Protein AF-A0A0C2ZNU7-F1 (afdb_monomer_lite)

Secondary structure (DSSP, 8-state):
-TT------SSHHHHHHHHHHH---S-EEE-TTT--EEESTT-EEEES-SSPPSSSSS-EEEESSHHHHHHHHHHH--EEEEHHHHHHHHHHHHHHHHHHHHHHIIIIIHHHHHHHHHHHS------TTS-SSHHHHHHHHHHTT-S----HHHHHHHHHHIIIIIHHHHHHTSTTPPP--TT-B-TTT--BGGG-TTT-EEEEEEETTEEEEEEESSHHHHHHHHH-GGGGSS-TT-STTTEEEEEEE-TTT--EEEGGG-EEEES-S-EETTEE--EEESSHHHHHHHHHHTT--EEEEGGG--HHHHHHTT-

Sequence (315 aa):
MHNGTERHYCSLRCLVVDSQEYGIQDIRVRDYHNKTFIDANGSLYVVGSSLQGVHSKLSKVAFANPKDAQTFAGQKGGAIKSFEEARKIALDLLKSDNAYDDKIKTAKIYPMGKKIYTQKCKSFAIELNDFLEIDELKSHIETQKLCPRLNAQQFQALALYLWEQQRHNVLEAIEDRVVVGEDEKCPVCGMFTYKYPRWAAQIFFVHDNCEHHLSFDGVKDLMKFYFDPNKWGNYHRIHAKTITKILVTNYYTQKAIDAKSAFYVIGSDTYGPMGHELIPFGSFEEALGFKNDHRGAKIVRFDEITPTMVYALDK

pLDDT: mean 90.29, std 8.72, range [40.47, 98.81]

Radius of gyration: 22.65 Å; chains: 1; bounding box: 53×48×59 Å

Foldseek 3Di:
DVVPDDDDDPALLRVLVVCLFAVDDQDWDQAPPPRDTDGQQQWKWFWAFQDCPDLFRINTHIHNDPVVSVVRCVVGNGDIDGSVVSSVVSVVCNVVSVVVVVVCLVVPLLVLLVCQCVPFFDPDPPPLLQDLDLVVVLVCCVVVVRGPDDDPSSSVSNSCNCNVPVNVVVLVPQPQADDADQPAAQLQRRDRQNSQRQAKKKWWFDDPNDIDMHIHQHVLSVVVCQVPVVVSHDPPVDHPVGTPFIWGQANPSNHTDGQQQWKWFFDFQRQTNQGTHGHTHNDPVSNVVCCVVGVTDDIDGPVRDDPVRSVVRND

Structure (mmCIF, N/CA/C/O backbone):
data_AF-A0A0C2ZNU7-F1
#
_entry.id   AF-A0A0C2ZNU7-F1
#
loop_
_atom_site.group_PDB
_atom_site.id
_atom_site.type_symbol
_atom_site.label_atom_id
_atom_site.label_alt_id
_atom_site.label_comp_id
_atom_site.label_asym_id
_atom_site.label_entity_id
_atom_site.label_seq_id
_atom_site.pdbx_PDB_ins_code
_atom_site.Cartn_x
_atom_site.Cartn_y
_atom_site.Cartn_z
_atom_site.occupancy
_atom_site.B_iso_or_equiv
_atom_site.auth_seq_id
_atom_site.auth_comp_id
_atom_site.auth_asym_id
_atom_site.auth_atom_id
_atom_site.pdbx_PDB_model_num
ATOM 1 N N . MET A 1 1 ? -16.181 -1.915 -0.423 1.00 50.22 1 MET A N 1
ATOM 2 C CA . MET A 1 1 ? -15.273 -1.273 -1.410 1.00 50.22 1 MET A CA 1
ATOM 3 C C . MET A 1 1 ? -15.889 -1.353 -2.800 1.00 50.22 1 MET A C 1
ATOM 5 O O . MET A 1 1 ? -16.794 -2.155 -2.982 1.00 50.22 1 MET A O 1
ATOM 9 N N . HIS A 1 2 ? -15.398 -0.586 -3.783 1.00 40.47 2 HIS A N 1
ATOM 10 C CA . HIS A 1 2 ? -15.886 -0.666 -5.175 1.00 40.47 2 HIS A CA 1
ATOM 11 C C . HIS A 1 2 ? -15.747 -2.066 -5.809 1.00 40.47 2 HIS A C 1
ATOM 13 O O . HIS A 1 2 ? -16.482 -2.385 -6.734 1.00 40.47 2 HIS A O 1
ATOM 19 N N . ASN A 1 3 ? -14.852 -2.917 -5.295 1.00 48.66 3 ASN A N 1
ATOM 20 C CA . ASN A 1 3 ? -14.650 -4.303 -5.739 1.00 48.66 3 ASN A CA 1
ATOM 21 C C . ASN A 1 3 ? -15.493 -5.350 -4.973 1.00 48.66 3 ASN A C 1
ATOM 23 O O . ASN A 1 3 ? -15.305 -6.543 -5.180 1.00 48.66 3 ASN A O 1
ATOM 27 N N . GLY A 1 4 ? -16.391 -4.931 -4.071 1.00 58.03 4 GLY A N 1
ATOM 28 C CA . GLY A 1 4 ? -17.246 -5.839 -3.294 1.00 58.03 4 GLY A CA 1
ATOM 29 C C . GLY A 1 4 ? -16.587 -6.501 -2.075 1.00 58.03 4 GLY A C 1
ATOM 30 O O . GLY A 1 4 ? -17.271 -7.207 -1.339 1.00 58.03 4 GLY A O 1
ATOM 31 N N . THR A 1 5 ? -15.302 -6.252 -1.802 1.00 69.00 5 THR A N 1
ATOM 32 C CA . THR A 1 5 ? -14.611 -6.839 -0.642 1.00 69.00 5 THR A CA 1
ATOM 33 C C . THR A 1 5 ? -15.057 -6.179 0.666 1.00 69.00 5 THR A C 1
ATOM 35 O O . THR A 1 5 ? -15.020 -4.946 0.807 1.00 69.00 5 THR A O 1
ATOM 38 N N . GLU A 1 6 ? -15.465 -7.003 1.635 1.00 78.06 6 GLU A N 1
ATOM 39 C CA . GLU A 1 6 ? -15.760 -6.582 3.006 1.00 78.06 6 GLU A CA 1
ATOM 40 C C . GLU A 1 6 ? -14.462 -6.449 3.819 1.00 78.06 6 GLU A C 1
ATOM 42 O O . GLU A 1 6 ? -13.569 -7.291 3.736 1.00 78.06 6 GLU A O 1
ATOM 47 N N . ARG A 1 7 ? -14.353 -5.388 4.628 1.00 80.75 7 ARG A N 1
ATOM 48 C CA . ARG A 1 7 ? -13.263 -5.206 5.598 1.00 80.75 7 ARG A CA 1
ATOM 49 C C . ARG A 1 7 ? -13.816 -4.912 6.980 1.00 80.75 7 ARG A C 1
ATOM 51 O O . ARG A 1 7 ? -14.839 -4.244 7.132 1.00 80.75 7 ARG A O 1
ATOM 58 N N . HIS A 1 8 ? -13.099 -5.387 7.992 1.00 84.75 8 HIS A N 1
ATOM 59 C CA . HIS A 1 8 ? -13.441 -5.172 9.390 1.00 84.75 8 HIS A CA 1
ATOM 60 C C . HIS A 1 8 ? -12.369 -4.344 10.085 1.00 84.75 8 HIS A C 1
ATOM 62 O O . HIS A 1 8 ? -11.175 -4.594 9.946 1.00 84.75 8 HIS A O 1
ATOM 68 N N . TYR A 1 9 ? -12.819 -3.383 10.888 1.00 87.62 9 TYR A N 1
ATOM 69 C CA . TYR A 1 9 ? -11.953 -2.470 11.621 1.00 87.62 9 TYR A CA 1
ATOM 70 C C . TYR A 1 9 ? -12.207 -2.594 13.116 1.00 87.62 9 TYR A C 1
ATOM 72 O O . TYR A 1 9 ? -13.352 -2.625 13.566 1.00 87.62 9 TYR A O 1
ATOM 80 N N . CYS A 1 10 ? -11.135 -2.617 13.904 1.00 85.12 10 CYS A N 1
ATOM 81 C CA . CYS A 1 10 ? -11.234 -2.612 15.362 1.00 85.12 10 CYS A CA 1
ATOM 82 C C . CYS A 1 10 ? -11.621 -1.235 15.928 1.00 85.12 10 CYS A C 1
ATOM 84 O O . CYS A 1 10 ? -12.054 -1.144 17.077 1.00 85.12 10 CYS A O 1
ATOM 86 N N . SER A 1 11 ? -11.467 -0.158 15.148 1.00 89.88 11 SER A N 1
ATOM 87 C CA . SER A 1 11 ? -11.801 1.199 15.574 1.00 89.88 11 SER A CA 1
ATOM 88 C C . SER A 1 11 ? -12.121 2.132 14.408 1.00 89.88 11 SER A C 1
ATOM 90 O O . SER A 1 11 ? -11.706 1.910 13.269 1.00 89.88 11 SER A O 1
ATOM 92 N N . LEU A 1 12 ? -12.805 3.238 14.724 1.00 91.44 12 LEU A N 1
ATOM 93 C CA . LEU A 1 12 ? -13.050 4.326 13.775 1.00 91.44 12 LEU A CA 1
ATOM 94 C C . LEU A 1 12 ? -11.739 4.957 13.275 1.00 91.44 12 LEU A C 1
ATOM 96 O O . LEU A 1 12 ? -11.668 5.382 12.129 1.00 91.44 12 LEU A O 1
ATOM 100 N N . ARG A 1 13 ? -10.680 4.973 14.095 1.00 91.12 13 ARG A N 1
ATOM 101 C CA . ARG A 1 13 ? -9.353 5.446 13.670 1.00 91.12 13 ARG A CA 1
ATOM 102 C C . ARG A 1 13 ? -8.785 4.562 12.558 1.00 91.12 13 ARG A C 1
ATOM 104 O O . ARG A 1 13 ? -8.296 5.092 11.569 1.00 91.12 13 ARG A O 1
ATOM 111 N N . CYS A 1 14 ? -8.866 3.235 12.692 1.00 87.38 14 CYS A N 1
ATOM 112 C CA . CYS A 1 14 ? -8.392 2.308 11.657 1.00 87.38 14 CYS A CA 1
ATOM 113 C C . CYS A 1 14 ? -9.195 2.441 10.361 1.00 87.38 14 CYS A C 1
ATOM 115 O O . CYS A 1 14 ? -8.598 2.505 9.294 1.00 87.38 14 CYS A O 1
ATOM 117 N N . LEU A 1 15 ? -10.521 2.584 10.466 1.00 91.00 15 LEU A N 1
ATOM 118 C CA . LEU A 1 15 ? -11.369 2.867 9.309 1.00 91.00 15 LEU A CA 1
ATOM 119 C C . LEU A 1 15 ? -10.935 4.153 8.596 1.00 91.00 15 LEU A C 1
ATOM 121 O O . LEU A 1 15 ? -10.848 4.164 7.373 1.00 91.00 15 LEU A O 1
ATOM 125 N N . VAL A 1 16 ? -10.673 5.234 9.338 1.00 90.50 16 VAL A N 1
ATOM 126 C CA . VAL A 1 16 ? -10.262 6.510 8.739 1.00 90.50 16 VAL A CA 1
ATOM 127 C C . VAL A 1 16 ? -8.923 6.382 8.019 1.00 90.50 16 VAL A C 1
ATOM 129 O O . VAL A 1 16 ? -8.816 6.896 6.911 1.00 90.50 16 VAL A O 1
ATOM 132 N N . VAL A 1 17 ? -7.945 5.672 8.592 1.00 85.38 17 VAL A N 1
ATOM 133 C CA . VAL A 1 17 ? -6.653 5.424 7.926 1.00 85.38 17 VAL A CA 1
ATOM 134 C C . VAL A 1 17 ? -6.842 4.684 6.604 1.00 85.38 17 VAL A C 1
ATOM 136 O O . VAL A 1 17 ? -6.393 5.174 5.573 1.00 85.38 17 VAL A O 1
ATOM 139 N N . ASP A 1 18 ? -7.564 3.565 6.599 1.00 83.12 18 ASP A N 1
ATOM 140 C CA . ASP A 1 18 ? -7.813 2.816 5.361 1.00 83.12 18 ASP A CA 1
ATOM 141 C C . ASP A 1 18 ? -8.679 3.606 4.366 1.00 83.12 18 ASP A C 1
ATOM 143 O O . ASP A 1 18 ? -8.513 3.487 3.155 1.00 83.12 18 ASP A O 1
ATOM 147 N N . SER A 1 19 ? -9.592 4.454 4.850 1.00 85.88 19 SER A N 1
ATOM 148 C CA . SER A 1 19 ? -10.445 5.285 3.988 1.00 85.88 19 SER A CA 1
ATOM 149 C C . SER A 1 19 ? -9.651 6.331 3.205 1.00 85.88 19 SER A C 1
ATOM 151 O O . SER A 1 19 ? -10.136 6.799 2.177 1.00 85.88 19 SER A O 1
ATOM 153 N N . GLN A 1 20 ? -8.448 6.701 3.663 1.00 81.88 20 GLN A N 1
ATOM 154 C CA . GLN A 1 20 ? -7.547 7.578 2.908 1.00 81.88 20 GLN A CA 1
ATOM 155 C C . GLN A 1 20 ? -6.968 6.896 1.660 1.00 81.88 20 GLN A C 1
ATOM 157 O O . GLN A 1 20 ? -6.451 7.599 0.789 1.00 81.88 20 GLN A O 1
ATOM 162 N N . GLU A 1 21 ? -7.050 5.567 1.579 1.00 71.56 21 GLU A N 1
ATOM 163 C CA . GLU A 1 21 ? -6.555 4.754 0.465 1.00 71.56 21 GLU A CA 1
ATOM 164 C C . GLU A 1 21 ? -7.698 4.164 -0.365 1.00 71.56 21 GLU A C 1
ATOM 166 O O . GLU A 1 21 ? -7.692 4.271 -1.583 1.00 71.56 21 GLU A O 1
ATOM 171 N N . TYR A 1 22 ? -8.699 3.561 0.282 1.00 71.75 22 TYR A N 1
ATOM 172 C CA . TYR A 1 22 ? -9.580 2.587 -0.375 1.00 71.75 22 TYR A CA 1
ATOM 173 C C . TYR A 1 22 ? -11.000 3.072 -0.700 1.00 71.75 22 TYR A C 1
ATOM 175 O O . TYR A 1 22 ? -11.873 2.243 -0.957 1.00 71.75 22 TYR A O 1
ATOM 183 N N . GLY A 1 23 ? -11.275 4.384 -0.690 1.00 74.12 23 GLY A N 1
ATOM 184 C CA . GLY A 1 23 ? -12.586 4.924 -1.099 1.00 74.12 23 GLY A CA 1
ATOM 185 C C . GLY A 1 23 ? -13.775 4.182 -0.463 1.00 74.12 23 GLY A C 1
ATOM 186 O O . GLY A 1 23 ? -14.682 3.726 -1.162 1.00 74.12 23 GLY A O 1
ATOM 187 N N . ILE A 1 24 ? -13.715 3.961 0.855 1.00 82.88 24 ILE A N 1
ATOM 188 C CA . ILE A 1 24 ? -14.612 3.042 1.572 1.00 82.88 24 ILE A CA 1
ATOM 189 C C . ILE A 1 24 ? -16.042 3.596 1.619 1.00 82.88 24 ILE A C 1
ATOM 191 O O . ILE A 1 24 ? -16.263 4.758 1.954 1.00 82.88 24 ILE A O 1
ATOM 195 N N . GLN A 1 25 ? -17.009 2.729 1.314 1.00 83.88 25 GLN A N 1
ATOM 196 C CA . GLN A 1 25 ? -18.450 3.000 1.312 1.00 83.88 25 GLN A CA 1
ATOM 197 C C . GLN A 1 25 ? -19.193 1.925 2.125 1.00 83.88 25 GLN A C 1
ATOM 199 O O . GLN A 1 25 ? -18.578 0.934 2.525 1.00 83.88 25 GLN A O 1
ATOM 204 N N . ASP A 1 26 ? -20.491 2.133 2.370 1.00 88.75 26 ASP A N 1
ATOM 205 C CA . ASP A 1 26 ? -21.386 1.211 3.096 1.00 88.75 26 ASP A CA 1
ATOM 206 C C . ASP A 1 26 ? -20.874 0.817 4.490 1.00 88.75 26 ASP A C 1
ATOM 208 O O . ASP A 1 26 ? -20.766 -0.354 4.869 1.00 88.75 26 ASP A O 1
ATOM 212 N N . ILE A 1 27 ? -20.515 1.834 5.270 1.00 93.81 27 ILE A N 1
ATOM 213 C CA . ILE A 1 27 ? -19.872 1.665 6.569 1.00 93.81 27 ILE A CA 1
ATOM 214 C C . ILE A 1 27 ? -20.915 1.219 7.598 1.00 93.81 27 ILE A C 1
ATOM 216 O O . ILE A 1 27 ? -21.854 1.946 7.915 1.00 93.81 27 ILE A O 1
ATOM 220 N N . ARG A 1 28 ? -20.700 0.037 8.184 1.00 94.56 28 ARG A N 1
ATOM 221 C CA . ARG A 1 28 ? -21.484 -0.476 9.314 1.00 94.56 28 ARG A CA 1
ATOM 222 C C . ARG A 1 28 ? -20.665 -0.445 10.599 1.00 94.56 28 ARG A C 1
ATOM 224 O O . ARG A 1 28 ? -19.481 -0.778 10.601 1.00 94.56 28 ARG A O 1
ATOM 231 N N . VAL A 1 29 ? -21.302 -0.087 11.710 1.00 94.94 29 VAL A N 1
ATOM 232 C CA . VAL A 1 29 ? -20.679 -0.050 13.041 1.00 94.94 29 VAL A CA 1
ATOM 233 C C . VAL A 1 29 ? -21.452 -0.918 14.023 1.00 94.94 29 VAL A C 1
ATOM 235 O O . VAL A 1 29 ? -22.657 -1.100 13.893 1.00 94.94 29 VAL A O 1
ATOM 238 N N . ARG A 1 30 ? -20.756 -1.489 15.008 1.00 94.69 30 ARG A N 1
ATOM 239 C CA . ARG A 1 30 ? -21.394 -2.243 16.086 1.00 94.69 30 ARG A CA 1
ATOM 240 C C . ARG A 1 30 ? -21.932 -1.287 17.151 1.00 94.69 30 ARG A C 1
ATOM 242 O O . ARG A 1 30 ? -21.152 -0.571 17.778 1.00 94.69 30 ARG A O 1
ATOM 249 N N . ASP A 1 31 ? -23.236 -1.337 17.388 1.00 95.56 31 ASP A N 1
ATOM 250 C CA . ASP A 1 31 ? -23.891 -0.623 18.480 1.00 95.56 31 ASP A CA 1
ATOM 251 C C . ASP A 1 31 ? -23.353 -1.085 19.843 1.00 95.56 31 ASP A C 1
ATOM 253 O O . ASP A 1 31 ? -23.167 -2.280 20.104 1.00 95.56 31 ASP A O 1
ATOM 257 N N . TYR A 1 32 ? -23.085 -0.137 20.737 1.00 94.62 32 TYR A N 1
ATOM 258 C CA . TYR A 1 32 ? -22.497 -0.457 22.028 1.00 94.62 32 TYR A CA 1
ATOM 259 C C . TYR A 1 32 ? -23.469 -1.147 22.985 1.00 94.62 32 TYR A C 1
ATOM 261 O O . TYR A 1 32 ? -23.017 -1.963 23.791 1.00 94.62 32 TYR A O 1
ATOM 269 N N . HIS A 1 33 ? -24.769 -0.871 22.917 1.00 92.06 33 HIS A N 1
ATOM 270 C CA . HIS A 1 33 ? -25.736 -1.462 23.834 1.00 92.06 33 HIS A CA 1
ATOM 271 C C . HIS A 1 33 ? -26.114 -2.884 23.405 1.00 92.06 33 HIS A C 1
ATOM 273 O O . HIS A 1 33 ? -25.959 -3.827 24.183 1.00 92.06 33 HIS A O 1
ATOM 279 N N . ASN A 1 34 ? -26.635 -3.052 22.194 1.00 90.62 34 ASN A N 1
ATOM 280 C CA . ASN A 1 34 ? -27.237 -4.296 21.719 1.00 90.62 34 ASN A CA 1
ATOM 281 C C . ASN A 1 34 ? -26.274 -5.160 20.885 1.00 90.62 34 ASN A C 1
ATOM 283 O O . ASN A 1 34 ? -26.596 -6.302 20.566 1.00 90.62 34 ASN A O 1
ATOM 287 N N . LYS A 1 35 ? -25.076 -4.644 20.566 1.00 92.06 35 LYS A N 1
ATOM 288 C CA . LYS A 1 35 ? -24.003 -5.346 19.836 1.00 92.06 35 LYS A CA 1
ATOM 289 C C . LYS A 1 35 ? -24.349 -5.745 18.397 1.00 92.06 35 LYS A C 1
ATOM 291 O O . LYS A 1 35 ? -23.605 -6.526 17.800 1.00 92.06 35 LYS A O 1
ATOM 296 N N . THR A 1 36 ? -25.419 -5.197 17.828 1.00 93.75 36 THR A N 1
ATOM 297 C CA . THR A 1 36 ? -25.804 -5.407 16.426 1.00 93.75 36 THR A CA 1
ATOM 298 C C . THR A 1 36 ? -25.081 -4.433 15.499 1.00 93.75 36 THR A C 1
ATOM 300 O O . THR A 1 36 ? -24.595 -3.389 15.936 1.00 93.75 36 THR A O 1
ATOM 303 N N . PHE A 1 37 ? -24.962 -4.791 14.219 1.00 93.69 37 PHE A N 1
ATOM 304 C CA . PHE A 1 37 ? -24.436 -3.879 13.207 1.00 93.69 37 PHE A CA 1
ATOM 305 C C . PHE A 1 37 ? -25.528 -2.923 12.738 1.00 93.69 37 PHE A C 1
ATOM 307 O O . PHE A 1 37 ? -26.611 -3.356 12.351 1.00 93.69 37 PHE A O 1
ATOM 314 N N . ILE A 1 38 ? -25.206 -1.636 12.740 1.00 94.75 38 ILE A N 1
ATOM 315 C CA . ILE A 1 38 ? -26.066 -0.544 12.289 1.00 94.75 38 ILE A CA 1
ATOM 316 C C . ILE A 1 38 ? -25.355 0.263 11.204 1.00 94.75 38 ILE A C 1
ATOM 318 O O . ILE A 1 38 ? -24.125 0.222 11.100 1.00 94.75 38 ILE A O 1
ATOM 322 N N . ASP A 1 39 ? -26.127 0.994 10.405 1.00 95.12 39 ASP A N 1
ATOM 323 C CA . ASP A 1 39 ? -25.581 1.980 9.473 1.00 95.12 39 ASP A CA 1
ATOM 324 C C . ASP A 1 39 ? -24.819 3.064 10.247 1.00 95.12 39 ASP A C 1
ATOM 326 O O . ASP A 1 39 ? -25.338 3.636 11.211 1.00 95.12 39 ASP A O 1
ATOM 330 N N . ALA A 1 40 ? -23.569 3.321 9.858 1.00 94.75 40 ALA A N 1
ATOM 331 C CA . ALA A 1 40 ? -22.737 4.273 10.577 1.00 94.75 40 ALA A CA 1
ATOM 332 C C . ALA A 1 40 ? -23.238 5.708 10.389 1.00 94.75 40 ALA A C 1
ATOM 334 O O . ALA A 1 40 ? -23.271 6.448 11.370 1.00 94.75 40 ALA A O 1
ATOM 335 N N . ASN A 1 41 ? -23.701 6.084 9.192 1.00 93.62 41 ASN A N 1
ATOM 336 C CA . ASN A 1 41 ? -24.150 7.450 8.901 1.00 93.62 41 ASN A CA 1
ATOM 337 C C . ASN A 1 41 ? -25.353 7.867 9.762 1.00 93.62 41 ASN A C 1
ATOM 339 O O . ASN A 1 41 ? -25.419 9.013 10.206 1.00 93.62 41 ASN A O 1
ATOM 343 N N . GLY A 1 42 ? -26.269 6.936 10.043 1.00 92.62 42 GLY A N 1
ATOM 344 C CA . GLY A 1 42 ? -27.416 7.147 10.931 1.00 92.62 42 GLY A CA 1
ATOM 345 C C . GLY A 1 42 ? -27.127 7.026 12.434 1.00 92.62 42 GLY A C 1
ATOM 346 O O . GLY A 1 42 ? -28.046 7.188 13.237 1.00 92.62 42 GLY A O 1
ATOM 347 N N . SER A 1 43 ? -25.891 6.719 12.839 1.00 95.88 43 SER A N 1
ATOM 348 C CA . SER A 1 43 ? -25.546 6.450 14.241 1.00 95.88 43 SER A CA 1
ATOM 349 C C . SER A 1 43 ? -24.996 7.670 14.993 1.00 95.88 43 SER A C 1
ATOM 351 O O . SER A 1 43 ? -24.465 8.622 14.413 1.00 95.88 43 SER A O 1
ATOM 353 N N . LEU A 1 44 ? -25.099 7.626 16.323 1.00 97.62 44 LEU A N 1
ATOM 354 C CA . LEU A 1 44 ? -24.526 8.612 17.237 1.00 97.62 44 LEU A CA 1
ATOM 355 C C . LEU A 1 44 ? -23.274 8.060 17.904 1.00 97.62 44 LEU A C 1
ATOM 357 O O . LEU A 1 44 ? -23.223 6.899 18.291 1.00 97.62 44 LEU A O 1
ATOM 361 N N . TYR A 1 45 ? -22.280 8.912 18.109 1.00 97.88 45 TYR A N 1
ATOM 362 C CA . TYR A 1 45 ? -21.029 8.567 18.766 1.00 97.88 45 TYR A CA 1
ATOM 363 C C . TYR A 1 45 ? -20.865 9.336 20.067 1.00 97.88 45 TYR A C 1
ATOM 365 O O . TYR A 1 45 ? -20.971 10.556 20.081 1.00 97.88 45 TYR A O 1
ATOM 373 N N . VAL A 1 46 ? -20.515 8.646 21.150 1.00 98.06 46 VAL A N 1
ATOM 374 C CA . VAL A 1 46 ? -19.971 9.296 22.347 1.00 98.06 46 VAL A CA 1
ATOM 375 C C . VAL A 1 46 ? -18.451 9.320 22.226 1.00 98.06 46 VAL A C 1
ATOM 377 O O . VAL A 1 46 ? -17.801 8.270 22.186 1.00 98.06 46 VAL A O 1
ATOM 380 N N . VAL A 1 47 ? -17.889 10.525 22.136 1.00 97.19 47 VAL A N 1
ATOM 381 C CA . VAL A 1 47 ? -16.455 10.766 21.943 1.00 97.19 47 VAL A CA 1
ATOM 382 C C . VAL A 1 47 ? -15.819 11.270 23.235 1.00 97.19 47 VAL A C 1
ATOM 384 O O . VAL A 1 47 ? -16.320 12.206 23.856 1.00 97.19 47 VAL A O 1
ATOM 387 N N . GLY A 1 48 ? -14.691 10.674 23.629 1.00 96.06 48 GLY A N 1
ATOM 388 C CA . GLY A 1 48 ? -13.929 11.099 24.807 1.00 96.06 48 GLY A CA 1
ATOM 389 C C . GLY A 1 48 ? -14.563 10.694 26.139 1.00 96.06 48 GLY A C 1
ATOM 390 O O . GLY A 1 48 ? -14.425 11.405 27.130 1.00 96.06 48 GLY A O 1
ATOM 391 N N . SER A 1 49 ? -15.269 9.562 26.170 1.00 96.62 49 SER A N 1
ATOM 392 C CA . SER A 1 49 ? -15.693 8.946 27.430 1.00 96.62 49 SER A CA 1
ATOM 393 C C . SER A 1 49 ? -14.494 8.411 28.221 1.00 96.62 49 SER A C 1
ATOM 395 O O . SER A 1 49 ? -13.405 8.227 27.676 1.00 96.62 49 SER A O 1
ATOM 397 N N . SER A 1 50 ? -14.724 8.066 29.485 1.00 94.81 50 SER A N 1
ATOM 398 C CA . SER A 1 50 ? -13.762 7.385 30.366 1.00 94.81 50 SER A CA 1
ATOM 399 C C . SER A 1 50 ? -13.296 6.006 29.876 1.00 94.81 50 SER A C 1
ATOM 401 O O . SER A 1 50 ? -12.362 5.446 30.450 1.00 94.81 50 SER A O 1
ATOM 403 N N . LEU A 1 51 ? -13.912 5.436 28.832 1.00 93.12 51 LEU A N 1
ATOM 404 C CA . LEU A 1 51 ? -13.379 4.237 28.189 1.00 93.12 51 LEU A CA 1
ATOM 405 C C . LEU A 1 51 ? -12.075 4.541 27.449 1.00 93.12 51 LEU A C 1
ATOM 407 O O . LEU A 1 51 ? -11.905 5.605 26.851 1.00 93.12 51 LEU A O 1
ATOM 411 N N . GLN A 1 52 ? -11.185 3.552 27.422 1.00 87.94 52 GLN A N 1
ATOM 412 C CA . GLN A 1 52 ? -9.966 3.619 26.629 1.00 87.94 52 GLN A CA 1
ATOM 413 C C . GLN A 1 52 ? -10.299 3.593 25.129 1.00 87.94 52 GLN A C 1
ATOM 415 O O . GLN A 1 52 ? -11.119 2.793 24.674 1.00 87.94 52 GLN A O 1
ATOM 420 N N . GLY A 1 53 ? -9.661 4.472 24.356 1.00 86.25 53 GLY A N 1
ATOM 421 C CA . GLY A 1 53 ? -9.732 4.427 22.900 1.00 86.25 53 GLY A CA 1
ATOM 422 C C . GLY A 1 53 ? -8.939 3.253 22.322 1.00 86.25 53 GLY A C 1
ATOM 423 O O . GLY A 1 53 ? -7.936 2.818 22.884 1.00 86.25 53 GLY A O 1
ATOM 424 N N . VAL A 1 54 ? -9.387 2.743 21.176 1.00 83.88 54 VAL A N 1
ATOM 425 C CA . VAL A 1 54 ? -8.715 1.657 20.449 1.00 83.88 54 VAL A CA 1
ATOM 426 C C . VAL A 1 54 ? -7.839 2.282 19.363 1.00 83.88 54 VAL A C 1
ATOM 428 O O . VAL A 1 54 ? -8.369 2.839 18.400 1.00 83.88 54 VAL A O 1
ATOM 431 N N . HIS A 1 55 ? -6.516 2.212 19.536 1.00 81.88 55 HIS A N 1
ATOM 432 C CA . HIS A 1 55 ? -5.521 2.890 18.682 1.00 81.88 55 HIS A CA 1
ATOM 433 C C . HIS A 1 55 ? -5.696 4.415 18.613 1.00 81.88 55 HIS A C 1
ATOM 435 O O . HIS A 1 55 ? -5.458 5.049 17.586 1.00 81.88 55 HIS A O 1
ATOM 441 N N . SER A 1 56 ? -6.227 5.011 19.683 1.00 85.00 56 SER A N 1
ATOM 442 C CA . SER A 1 56 ? -6.500 6.445 19.742 1.00 85.00 56 SER A CA 1
ATOM 443 C C . SER A 1 56 ? -6.574 6.941 21.176 1.00 85.00 56 SER A C 1
ATOM 445 O O . SER A 1 56 ? -7.041 6.212 22.053 1.00 85.00 56 SER A O 1
ATOM 447 N N . LYS A 1 57 ? -6.230 8.209 21.402 1.00 86.25 57 LYS A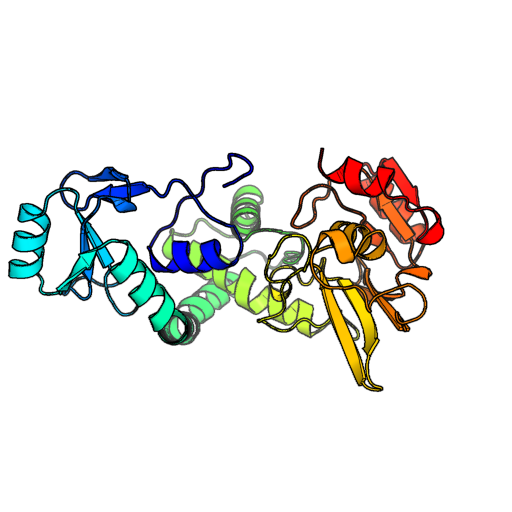 N 1
ATOM 448 C CA . LYS A 1 57 ? -6.321 8.861 22.717 1.00 86.25 57 LYS A CA 1
ATOM 449 C C . LYS A 1 57 ? -7.756 8.992 23.216 1.00 86.25 57 LYS A C 1
ATOM 451 O O . LYS A 1 57 ? -8.004 8.847 24.408 1.00 86.25 57 LYS A O 1
ATOM 456 N N . LEU A 1 58 ? -8.697 9.270 22.311 1.00 91.38 58 LEU A N 1
ATOM 457 C CA . LEU A 1 58 ? -10.114 9.432 22.644 1.00 91.38 58 LEU A CA 1
ATOM 458 C C . LEU A 1 58 ? -10.926 8.209 22.228 1.00 91.38 58 LEU A C 1
ATOM 460 O O . LEU A 1 58 ? -10.875 7.800 21.064 1.00 91.38 58 LEU A O 1
ATOM 464 N N . SER A 1 59 ? -11.744 7.693 23.149 1.00 94.94 59 SER A N 1
ATOM 465 C CA . SER A 1 59 ? -12.778 6.707 22.827 1.00 94.94 59 SER A CA 1
ATOM 466 C C . SER A 1 59 ? -13.812 7.282 21.862 1.00 94.94 59 SER A C 1
ATOM 468 O O . SER A 1 59 ? -14.098 8.478 21.885 1.00 94.94 59 SER A O 1
ATOM 470 N N . LYS A 1 60 ? -14.339 6.424 20.983 1.00 95.94 60 LYS A N 1
ATOM 471 C CA . LYS A 1 60 ? -15.372 6.751 19.992 1.00 95.94 60 LYS A CA 1
ATOM 472 C C . LYS A 1 60 ? -16.325 5.562 19.943 1.00 95.94 60 LYS A C 1
ATOM 474 O O . LYS A 1 60 ? -15.964 4.515 19.411 1.00 95.94 60 LYS A O 1
ATOM 479 N N . VAL A 1 61 ? -17.483 5.695 20.583 1.00 96.25 61 VAL A N 1
ATOM 480 C CA . VAL A 1 61 ? -18.404 4.578 20.846 1.00 96.25 61 VAL A CA 1
ATOM 481 C C . VAL A 1 61 ? -19.739 4.848 20.170 1.00 96.25 61 VAL A C 1
ATOM 483 O O . VAL A 1 61 ? -20.333 5.885 20.443 1.00 96.25 61 VAL A O 1
ATOM 486 N N . ALA A 1 62 ? -20.192 3.936 19.309 1.00 97.19 62 ALA A N 1
ATOM 487 C CA . ALA A 1 62 ? -21.398 4.116 18.505 1.00 97.19 62 ALA A CA 1
ATOM 488 C C . ALA A 1 62 ? -22.672 3.617 19.203 1.00 97.19 62 ALA A C 1
ATOM 490 O O . ALA A 1 62 ? -22.651 2.604 19.907 1.00 97.19 62 ALA A O 1
ATOM 491 N N . PHE A 1 63 ? -23.777 4.310 18.941 1.00 97.81 63 PHE A N 1
ATOM 492 C CA . PHE A 1 63 ? -25.114 4.051 19.457 1.00 97.81 63 PHE A CA 1
ATOM 493 C C . PHE A 1 63 ? -26.158 4.255 18.356 1.00 97.81 63 PHE A C 1
ATOM 495 O O . PHE A 1 63 ? -26.143 5.265 17.651 1.00 97.81 63 PHE A O 1
ATOM 502 N N . ALA A 1 64 ? -27.103 3.327 18.251 1.00 96.06 64 ALA A N 1
ATOM 503 C CA . ALA A 1 64 ? -28.280 3.441 17.397 1.00 96.06 64 ALA A CA 1
ATOM 504 C C . ALA A 1 64 ? -29.312 4.409 17.991 1.00 96.06 64 ALA A C 1
ATOM 506 O O . ALA A 1 64 ? -29.966 5.159 17.273 1.00 96.06 64 ALA A O 1
ATOM 507 N N . ASN A 1 65 ? -29.472 4.379 19.319 1.00 95.12 65 ASN A N 1
ATOM 508 C CA . ASN A 1 65 ? -30.511 5.119 20.023 1.00 95.12 65 ASN A CA 1
ATOM 509 C C . ASN A 1 65 ? -29.930 6.347 20.751 1.00 95.12 65 ASN A C 1
ATOM 511 O O . ASN A 1 65 ? -29.030 6.200 21.585 1.00 95.12 65 ASN A O 1
ATOM 515 N N . PRO A 1 66 ? -30.485 7.553 20.530 1.00 95.94 66 PRO A N 1
ATOM 516 C CA . PRO A 1 66 ? -30.094 8.755 21.263 1.00 95.94 66 PRO A CA 1
ATOM 517 C C . PRO A 1 66 ? -30.169 8.636 22.792 1.00 95.94 66 PRO A C 1
ATOM 519 O O . PRO A 1 66 ? -29.307 9.177 23.482 1.00 95.94 66 PRO A O 1
ATOM 522 N N . LYS A 1 67 ? -31.156 7.916 23.340 1.00 97.06 67 LYS A N 1
ATOM 523 C CA . LYS A 1 67 ? -31.309 7.742 24.798 1.00 97.06 67 LYS A CA 1
ATOM 524 C C . LYS A 1 67 ? -30.173 6.921 25.406 1.00 97.06 67 LYS A C 1
ATOM 526 O O . LYS A 1 67 ? -29.716 7.227 26.509 1.00 97.06 67 LYS A O 1
ATOM 531 N N . ASP A 1 68 ? -29.693 5.919 24.678 1.00 97.38 68 ASP A N 1
ATOM 532 C CA . ASP A 1 68 ? -28.583 5.071 25.117 1.00 97.38 68 ASP A CA 1
ATOM 533 C C . ASP A 1 68 ? -27.275 5.863 25.102 1.00 97.38 68 ASP A C 1
ATOM 535 O O . ASP A 1 68 ? -26.520 5.826 26.074 1.00 97.38 68 ASP A O 1
ATOM 539 N N . ALA A 1 69 ? -27.056 6.669 24.056 1.00 97.19 69 ALA A N 1
ATOM 540 C CA . ALA A 1 69 ? -25.919 7.584 23.977 1.00 97.19 69 ALA A CA 1
ATOM 541 C C . ALA A 1 69 ? -25.922 8.608 25.127 1.00 97.19 69 ALA A C 1
ATOM 543 O O . ALA A 1 69 ? -24.887 8.837 25.750 1.00 97.19 69 ALA A O 1
ATOM 544 N N . GLN A 1 70 ? -27.082 9.195 25.445 1.00 97.75 70 GLN A N 1
ATOM 545 C CA . GLN A 1 70 ? -27.244 10.137 26.562 1.00 97.75 70 GLN A CA 1
ATOM 546 C C . GLN A 1 70 ? -26.974 9.484 27.914 1.00 97.75 70 GLN A C 1
ATOM 548 O O . GLN A 1 70 ? -26.241 10.038 28.732 1.00 97.75 70 GLN A O 1
ATOM 553 N N . THR A 1 71 ? -27.524 8.291 28.134 1.00 97.81 71 THR A N 1
ATOM 554 C CA . THR A 1 71 ? -27.318 7.533 29.372 1.00 97.81 71 THR A CA 1
ATOM 555 C C . THR A 1 71 ? -25.843 7.181 29.543 1.00 97.81 71 THR A C 1
ATOM 557 O O . THR A 1 71 ? -25.263 7.404 30.606 1.00 97.81 71 THR A O 1
ATOM 560 N N . PHE A 1 72 ? -25.205 6.695 28.478 1.00 97.88 72 PHE A N 1
ATOM 561 C CA . PHE A 1 72 ? -23.786 6.375 28.485 1.00 97.88 72 PHE A CA 1
ATOM 562 C C . PHE A 1 72 ? -22.921 7.616 28.734 1.00 97.88 72 PHE A C 1
ATOM 564 O O . PHE A 1 72 ? -22.035 7.570 29.586 1.00 97.88 72 PHE A O 1
ATOM 571 N N . ALA A 1 73 ? -23.193 8.736 28.058 1.00 97.38 73 ALA A N 1
ATOM 572 C CA . ALA A 1 73 ? -22.469 9.990 28.263 1.00 97.38 73 ALA A CA 1
ATOM 573 C C . ALA A 1 73 ? -22.646 10.535 29.692 1.00 97.38 73 ALA A C 1
ATOM 575 O O . ALA A 1 73 ? -21.680 10.996 30.292 1.00 97.38 73 ALA A O 1
ATOM 576 N N . GLY A 1 74 ? -23.840 10.416 30.281 1.00 97.31 74 GLY A N 1
ATOM 577 C CA . GLY A 1 74 ? -24.081 10.791 31.677 1.00 97.31 74 GLY A CA 1
ATOM 578 C C . GLY A 1 74 ? -23.285 9.947 32.679 1.00 97.31 74 GLY A C 1
ATOM 579 O O . GLY A 1 74 ? -22.812 10.465 33.686 1.00 97.31 74 GLY A O 1
ATOM 580 N N . GLN A 1 75 ? -23.088 8.656 32.395 1.00 96.94 75 GLN A N 1
ATOM 581 C CA . GLN A 1 75 ? -22.362 7.733 33.279 1.00 96.94 75 GLN A CA 1
ATOM 582 C C . GLN A 1 75 ? -20.844 7.741 33.074 1.00 96.94 75 GLN A C 1
ATOM 584 O O . GLN A 1 75 ? -20.083 7.536 34.019 1.00 96.94 75 GLN A O 1
ATOM 589 N N . LYS A 1 76 ? -20.393 7.883 31.827 1.00 97.12 76 LYS A N 1
ATOM 590 C CA . LYS A 1 76 ? -18.992 7.699 31.423 1.00 97.12 76 LYS A CA 1
ATOM 591 C C . LYS A 1 76 ? -18.326 8.985 30.953 1.00 97.12 76 LYS A C 1
ATOM 593 O O . LYS A 1 76 ? -17.122 8.944 30.697 1.00 97.12 76 LYS A O 1
ATOM 598 N N . GLY A 1 77 ? -19.062 10.089 30.864 1.00 96.38 77 GLY A N 1
ATOM 599 C CA . GLY A 1 77 ? -18.618 11.328 30.236 1.00 96.38 77 GLY A CA 1
ATOM 600 C C . GLY A 1 77 ? -18.548 11.223 28.710 1.00 96.38 77 GLY A C 1
ATOM 601 O O . GLY A 1 77 ? -18.870 10.192 28.114 1.00 96.38 77 GLY A O 1
ATOM 602 N N . GLY A 1 78 ? -18.061 12.291 28.084 1.00 96.69 78 GLY A N 1
ATOM 603 C CA . GLY A 1 78 ? -17.884 12.395 26.636 1.00 96.69 78 GLY A CA 1
ATOM 604 C C . GLY A 1 78 ? -18.967 13.226 25.949 1.00 96.69 78 GLY A C 1
ATOM 605 O O . GLY A 1 78 ? -20.021 13.513 26.514 1.00 96.69 78 GLY A O 1
ATOM 606 N N . ALA A 1 79 ? -18.682 13.637 24.716 1.00 97.62 79 ALA A N 1
ATOM 607 C CA . ALA A 1 79 ? -19.581 14.439 23.895 1.00 97.62 79 ALA A CA 1
ATOM 608 C C . ALA A 1 79 ? -20.312 13.557 22.879 1.00 97.62 79 ALA A C 1
ATOM 610 O O . ALA A 1 79 ? -19.679 12.751 22.195 1.00 97.62 79 ALA A O 1
ATOM 611 N N . ILE A 1 80 ? -21.629 13.736 22.757 1.00 98.06 80 ILE A N 1
ATOM 612 C CA . ILE A 1 80 ? -22.428 13.089 21.711 1.00 98.06 80 ILE A CA 1
ATOM 613 C C . ILE A 1 80 ? -22.185 13.821 20.390 1.00 98.06 80 ILE A C 1
ATOM 615 O O . ILE A 1 80 ? -22.252 15.049 20.328 1.00 98.06 80 ILE A O 1
ATOM 619 N N . LYS A 1 81 ? -21.879 13.056 19.348 1.00 98.19 81 LYS A N 1
ATOM 620 C CA . LYS A 1 81 ? -21.502 13.516 18.015 1.00 98.19 81 LYS A CA 1
ATOM 621 C C . LYS A 1 81 ? -22.181 12.672 16.949 1.00 98.19 81 LYS A C 1
ATOM 623 O O . LYS A 1 81 ? -22.488 11.507 17.183 1.00 98.19 81 LYS A O 1
ATOM 628 N N . SER A 1 82 ? -22.397 13.251 15.777 1.00 97.75 82 SER A N 1
ATOM 629 C CA . SER A 1 82 ? -22.728 12.475 14.579 1.00 97.75 82 SER A CA 1
ATOM 630 C C . SER A 1 82 ? -21.539 11.611 14.145 1.00 97.75 82 SER A C 1
ATOM 632 O O . SER A 1 82 ? -20.394 11.858 14.542 1.00 97.75 82 SER A O 1
ATOM 634 N N . PHE A 1 83 ? -21.792 10.612 13.299 1.00 96.12 83 PHE A N 1
ATOM 635 C CA . PHE A 1 83 ? -20.726 9.828 12.678 1.00 96.12 83 PHE A CA 1
ATOM 636 C C . PHE A 1 83 ? -19.712 10.695 11.927 1.00 96.12 83 PHE A C 1
ATOM 638 O O . PHE A 1 83 ? -18.512 10.534 12.137 1.00 96.12 83 PHE A O 1
ATOM 645 N N . GLU A 1 84 ? -20.169 11.660 11.127 1.00 95.38 84 GLU A N 1
ATOM 646 C CA . GLU A 1 84 ? -19.277 12.534 10.356 1.00 95.38 84 GLU A CA 1
ATOM 647 C C . GLU A 1 84 ? -18.407 13.423 11.255 1.00 95.38 84 GLU A C 1
ATOM 649 O O . GLU A 1 84 ? -17.203 13.552 11.028 1.00 95.38 84 GLU A O 1
ATOM 654 N N . GLU A 1 85 ? -18.955 13.967 12.346 1.00 97.25 85 GLU A N 1
ATOM 655 C CA . GLU A 1 85 ? -18.141 14.684 13.332 1.00 97.25 85 GLU A CA 1
ATOM 656 C C . GLU A 1 85 ? -17.130 13.760 14.025 1.00 97.25 85 GLU A C 1
ATOM 658 O O . GLU A 1 85 ? -15.973 14.136 14.202 1.00 97.25 85 GLU A O 1
ATOM 663 N N . ALA A 1 86 ? -17.533 12.548 14.421 1.00 96.44 86 ALA A N 1
ATOM 664 C CA . ALA A 1 86 ? -16.640 11.590 15.073 1.00 96.44 86 ALA A CA 1
ATOM 665 C C . ALA A 1 86 ? -15.519 11.115 14.135 1.00 96.44 86 ALA A C 1
ATOM 667 O O . ALA A 1 86 ? -14.373 10.948 14.565 1.00 96.44 86 ALA A O 1
ATOM 668 N N . ARG A 1 87 ? -15.839 10.935 12.851 1.00 94.94 87 ARG A N 1
ATOM 669 C CA . ARG A 1 87 ? -14.903 10.611 11.775 1.00 94.94 87 ARG A CA 1
ATOM 670 C C . ARG A 1 87 ? -13.932 11.762 11.534 1.00 94.94 87 ARG A C 1
ATOM 672 O O . ARG A 1 87 ? -12.731 11.518 11.463 1.00 94.94 87 ARG A O 1
ATOM 679 N N . LYS A 1 88 ? -14.416 13.007 11.499 1.00 95.00 88 LYS A N 1
ATOM 680 C CA . LYS A 1 88 ? -13.564 14.201 11.425 1.00 95.00 88 LYS A CA 1
ATOM 681 C C . LYS A 1 88 ? -12.629 14.309 12.629 1.00 95.00 88 LYS A C 1
ATOM 683 O O . LYS A 1 88 ? -11.436 14.488 12.447 1.00 95.00 88 LYS A O 1
ATOM 688 N N . ILE A 1 89 ? -13.129 14.099 13.847 1.00 94.94 89 ILE A N 1
ATOM 689 C CA . ILE A 1 89 ? -12.288 14.080 15.056 1.00 94.94 89 ILE A CA 1
ATOM 690 C C . ILE A 1 89 ? -11.225 12.977 14.968 1.00 94.94 89 ILE A C 1
ATOM 692 O O . ILE A 1 89 ? -10.081 13.194 15.355 1.00 94.94 89 ILE A O 1
ATOM 696 N N . ALA A 1 90 ? -11.582 11.787 14.474 1.00 93.56 90 ALA A N 1
ATOM 697 C CA . ALA A 1 90 ? -10.613 10.717 14.254 1.00 93.56 90 ALA A CA 1
ATOM 698 C C . ALA A 1 90 ? -9.543 11.115 13.226 1.00 93.56 90 ALA A C 1
ATOM 700 O O . ALA A 1 90 ? -8.371 10.847 13.474 1.00 93.56 90 ALA A O 1
ATOM 701 N N . LEU A 1 91 ? -9.934 11.784 12.135 1.00 91.62 91 LEU A N 1
ATOM 702 C CA . LEU A 1 91 ? -9.028 12.312 11.112 1.00 91.62 91 LEU A CA 1
ATOM 703 C C . LEU A 1 91 ? -8.073 13.373 11.685 1.00 91.62 91 LEU A C 1
ATOM 705 O O . LEU A 1 91 ? -6.859 13.249 11.545 1.00 91.62 91 LEU A O 1
ATOM 709 N N . ASP A 1 92 ? -8.610 14.367 12.391 1.00 92.81 92 ASP A N 1
ATOM 710 C CA . ASP A 1 92 ? -7.848 15.479 12.971 1.00 92.81 92 ASP A CA 1
ATOM 711 C C . ASP A 1 92 ? -6.858 14.994 14.047 1.00 92.81 92 ASP A C 1
ATOM 713 O O . ASP A 1 92 ? -5.766 15.544 14.210 1.00 92.81 92 ASP A O 1
ATOM 717 N N . LEU A 1 93 ? -7.212 13.930 14.777 1.00 91.38 93 LEU A N 1
ATOM 718 C CA . LEU A 1 93 ? -6.359 13.343 15.808 1.00 91.38 93 LEU A CA 1
ATOM 719 C C . LEU A 1 93 ? -5.337 12.338 15.279 1.00 91.38 93 LEU A C 1
ATOM 721 O O . LEU A 1 93 ? -4.433 12.007 16.051 1.00 91.38 93 LEU A O 1
ATOM 725 N N . LEU A 1 94 ? -5.417 11.895 14.013 1.00 87.81 94 LEU A N 1
ATOM 726 C CA . LEU A 1 94 ? -4.581 10.814 13.466 1.00 87.81 94 LEU A CA 1
ATOM 727 C C . LEU A 1 94 ? -3.104 10.992 13.791 1.00 87.81 94 LEU A C 1
ATOM 729 O O . LEU A 1 94 ? -2.497 10.091 14.354 1.00 87.81 94 LEU A O 1
ATOM 733 N N . LYS A 1 95 ? -2.524 12.163 13.502 1.00 85.81 95 LYS A N 1
ATOM 734 C CA . LYS A 1 95 ? -1.096 12.417 13.755 1.00 85.81 95 LYS A CA 1
ATOM 735 C C . LYS A 1 95 ? -0.734 12.204 15.226 1.00 85.81 95 LYS A C 1
ATOM 737 O O . LYS A 1 95 ? 0.299 11.630 15.558 1.00 85.81 95 LYS A O 1
ATOM 742 N N . SER A 1 96 ? -1.596 12.676 16.120 1.00 87.81 96 SER A N 1
ATOM 743 C CA . SER A 1 96 ? -1.367 12.605 17.558 1.00 87.81 96 SER A CA 1
ATOM 744 C C . SER A 1 96 ? -1.647 11.206 18.127 1.00 87.81 96 SER A C 1
ATOM 746 O O . SER A 1 96 ? -1.003 10.818 19.103 1.00 87.81 96 SER A O 1
ATOM 748 N N . ASP A 1 97 ? -2.594 10.479 17.530 1.00 86.44 97 ASP A N 1
ATOM 749 C CA . ASP A 1 97 ? -2.940 9.095 17.850 1.00 86.44 97 ASP A CA 1
ATOM 750 C C . ASP A 1 97 ? -1.837 8.143 17.367 1.00 86.44 97 ASP A C 1
ATOM 752 O O . ASP A 1 97 ? -1.421 7.281 18.133 1.00 86.44 97 ASP A O 1
ATOM 756 N N . ASN A 1 98 ? -1.274 8.372 16.175 1.00 84.62 98 ASN A N 1
ATOM 757 C CA . ASN A 1 98 ? -0.103 7.657 15.657 1.00 84.62 98 ASN A CA 1
ATOM 758 C C . ASN A 1 98 ? 1.072 7.786 16.624 1.00 84.62 98 ASN A C 1
ATOM 760 O O . ASN A 1 98 ? 1.555 6.784 17.131 1.00 84.62 98 ASN A O 1
ATOM 764 N N . ALA A 1 99 ? 1.437 9.014 17.006 1.00 85.19 99 ALA A N 1
ATOM 765 C CA . ALA A 1 99 ? 2.526 9.239 17.956 1.00 85.19 99 ALA A CA 1
ATOM 766 C C . ALA A 1 99 ? 2.291 8.566 19.326 1.00 85.19 99 ALA A C 1
ATOM 768 O O . ALA A 1 99 ? 3.237 8.168 20.009 1.00 85.19 99 ALA A O 1
ATOM 769 N N . TYR A 1 100 ? 1.032 8.450 19.761 1.00 83.38 100 TYR A N 1
ATOM 770 C CA . TYR A 1 100 ? 0.680 7.741 20.992 1.00 83.38 100 TYR A CA 1
ATOM 771 C C . TYR A 1 100 ? 0.844 6.225 20.846 1.00 83.38 100 TYR A C 1
ATOM 773 O O . TYR A 1 100 ? 1.474 5.597 21.703 1.00 83.38 100 TYR A O 1
ATOM 781 N N . ASP A 1 101 ? 0.329 5.655 19.758 1.00 82.19 101 ASP A N 1
ATOM 782 C CA . ASP A 1 101 ? 0.478 4.238 19.439 1.00 82.19 101 ASP A CA 1
ATOM 783 C C . ASP A 1 101 ? 1.954 3.867 19.255 1.00 82.19 101 ASP A C 1
ATOM 785 O O . ASP A 1 101 ? 2.412 2.895 19.855 1.00 82.19 101 ASP A O 1
ATOM 789 N N . ASP A 1 102 ? 2.734 4.683 18.547 1.00 85.19 102 ASP A N 1
ATOM 790 C CA . ASP A 1 102 ? 4.169 4.480 18.326 1.00 85.19 102 ASP A CA 1
ATOM 791 C C . ASP A 1 102 ? 4.948 4.483 19.641 1.00 85.19 102 ASP A C 1
ATOM 793 O O . ASP A 1 102 ? 5.829 3.645 19.856 1.00 85.19 102 ASP A O 1
ATOM 797 N N . LYS A 1 103 ? 4.578 5.362 20.582 1.00 87.06 103 LYS A N 1
ATOM 798 C CA . LYS A 1 103 ? 5.164 5.379 21.927 1.00 87.06 103 LYS A CA 1
ATOM 799 C C . LYS A 1 103 ? 4.872 4.082 22.681 1.00 87.06 103 LYS A C 1
ATOM 801 O O . LYS A 1 103 ? 5.771 3.536 23.321 1.00 87.06 103 LYS A O 1
ATOM 806 N N . ILE A 1 104 ? 3.638 3.575 22.623 1.00 85.94 104 ILE A N 1
ATOM 807 C CA . ILE A 1 104 ? 3.271 2.295 23.254 1.00 85.94 104 ILE A CA 1
ATOM 808 C C . ILE A 1 104 ? 4.033 1.146 22.600 1.00 85.94 104 ILE A C 1
ATOM 810 O O . ILE A 1 104 ? 4.584 0.289 23.303 1.00 85.94 104 ILE A O 1
ATOM 814 N N . LYS A 1 105 ? 4.074 1.130 21.267 1.00 89.69 105 LYS A N 1
ATOM 815 C CA . LYS A 1 105 ? 4.748 0.094 20.497 1.00 89.69 105 LYS A CA 1
ATOM 816 C C . LYS A 1 105 ? 6.232 0.041 20.838 1.00 89.69 105 LYS A C 1
ATOM 818 O O . LYS A 1 105 ? 6.713 -1.002 21.274 1.00 89.69 105 LYS A O 1
ATOM 823 N N . THR A 1 106 ? 6.909 1.182 20.779 1.00 89.06 106 THR A N 1
ATOM 824 C CA . THR A 1 106 ? 8.341 1.319 21.074 1.00 89.06 106 THR A CA 1
ATOM 825 C C . THR A 1 106 ? 8.672 0.959 22.520 1.00 89.06 106 THR A C 1
ATOM 827 O O . THR A 1 106 ? 9.635 0.243 22.776 1.00 89.06 106 THR A O 1
ATOM 830 N N . ALA A 1 107 ? 7.858 1.403 23.482 1.00 90.25 107 ALA A N 1
ATOM 831 C CA . ALA A 1 107 ? 8.137 1.169 24.897 1.00 90.25 107 ALA A CA 1
ATOM 832 C C . ALA A 1 107 ? 7.827 -0.264 25.363 1.00 90.25 107 ALA A C 1
ATOM 834 O O . ALA A 1 107 ? 8.430 -0.730 26.329 1.00 90.25 107 ALA A O 1
ATOM 835 N N . LYS A 1 108 ? 6.855 -0.953 24.743 1.00 91.25 108 LYS A N 1
ATOM 836 C CA . LYS A 1 108 ? 6.332 -2.235 25.256 1.00 91.25 108 LYS A CA 1
ATOM 837 C C . LYS A 1 108 ? 6.210 -3.333 24.204 1.00 91.25 108 LYS A C 1
ATOM 839 O O . LYS A 1 108 ? 6.658 -4.451 24.452 1.00 91.25 108 LYS A O 1
ATOM 844 N N . ILE A 1 109 ? 5.594 -3.047 23.058 1.00 92.00 109 ILE A N 1
ATOM 845 C CA . ILE A 1 109 ? 5.231 -4.079 22.074 1.00 92.00 109 ILE A CA 1
ATOM 846 C C . ILE A 1 109 ? 6.463 -4.592 21.325 1.00 92.00 109 ILE A C 1
ATOM 848 O O . ILE A 1 109 ? 6.698 -5.798 21.324 1.00 92.00 109 ILE A O 1
ATOM 852 N N . TYR A 1 110 ? 7.288 -3.709 20.756 1.00 93.81 110 TYR A N 1
ATOM 853 C CA . TYR A 1 110 ? 8.487 -4.111 20.016 1.00 93.81 110 TYR A CA 1
ATOM 854 C C . TYR A 1 110 ? 9.523 -4.816 20.900 1.00 93.81 110 TYR A C 1
ATOM 856 O O . TYR A 1 110 ? 9.999 -5.874 20.488 1.00 93.81 110 TYR A O 1
ATOM 864 N N . PRO A 1 111 ? 9.844 -4.351 22.129 1.00 94.69 111 PRO A N 1
ATOM 865 C CA . PRO A 1 111 ? 10.746 -5.091 23.014 1.00 94.69 111 PRO A CA 1
ATOM 866 C C . PRO A 1 111 ? 10.230 -6.495 23.352 1.00 94.69 111 PRO A C 1
ATOM 868 O O . PRO A 1 111 ? 11.005 -7.454 23.380 1.00 94.69 111 PRO A O 1
ATOM 871 N N . MET A 1 112 ? 8.918 -6.638 23.572 1.00 94.19 112 MET A N 1
ATOM 872 C CA . MET A 1 112 ? 8.295 -7.939 23.815 1.00 94.19 112 MET A CA 1
ATOM 873 C C . MET A 1 112 ? 8.382 -8.845 22.582 1.00 94.19 112 MET A C 1
ATOM 875 O O . MET A 1 112 ? 8.803 -9.995 22.711 1.00 94.19 112 MET A O 1
ATOM 879 N N . GLY A 1 113 ? 8.038 -8.327 21.399 1.00 93.19 113 GLY A N 1
ATOM 880 C CA . GLY A 1 113 ? 8.137 -9.049 20.131 1.00 93.19 113 GLY A CA 1
ATOM 881 C C . GLY A 1 113 ? 9.566 -9.499 19.830 1.00 93.19 113 GLY A C 1
ATOM 882 O O . GLY A 1 113 ? 9.790 -10.677 19.563 1.00 93.19 113 GLY A O 1
ATOM 883 N N . LYS A 1 114 ? 10.548 -8.605 20.008 1.00 92.81 114 LYS A N 1
ATOM 884 C CA . LYS A 1 114 ? 11.978 -8.908 19.860 1.00 92.81 114 LYS A CA 1
ATOM 885 C C . LYS A 1 114 ? 12.421 -10.031 20.785 1.00 92.81 114 LYS A C 1
ATOM 887 O O . LYS A 1 114 ? 13.078 -10.962 20.334 1.00 92.81 114 LYS A O 1
ATOM 892 N N . LYS A 1 115 ? 12.041 -9.980 22.066 1.00 93.06 115 LYS A N 1
ATOM 893 C CA . LYS A 1 115 ? 12.379 -11.031 23.038 1.00 93.06 115 LYS A CA 1
ATOM 894 C C . LYS A 1 115 ? 11.782 -12.386 22.649 1.00 93.06 115 LYS A C 1
ATOM 896 O O . LYS A 1 115 ? 12.442 -13.407 22.803 1.00 93.06 115 LYS A O 1
ATOM 901 N N . ILE A 1 116 ? 10.541 -12.408 22.157 1.00 92.12 116 ILE A N 1
ATOM 902 C CA . ILE A 1 116 ? 9.901 -13.640 21.675 1.00 92.12 116 ILE A CA 1
ATOM 903 C C . ILE A 1 116 ? 10.654 -14.180 20.458 1.00 92.12 116 ILE A C 1
ATOM 905 O O . ILE A 1 116 ? 11.006 -15.357 20.448 1.00 92.12 116 ILE A O 1
ATOM 909 N N . TYR A 1 117 ? 10.937 -13.324 19.478 1.00 90.44 117 TYR A N 1
ATOM 910 C CA . TYR A 1 117 ? 11.646 -13.711 18.264 1.00 90.44 117 TYR A CA 1
ATOM 911 C C . TYR A 1 117 ? 13.020 -14.315 18.574 1.00 90.44 117 TYR A C 1
ATOM 913 O O . TYR A 1 117 ? 13.306 -15.426 18.146 1.00 90.44 117 TYR A O 1
ATOM 921 N N . THR A 1 118 ? 13.837 -13.637 19.386 1.00 88.31 118 THR A N 1
ATOM 922 C CA . THR A 1 118 ? 15.220 -14.065 19.646 1.00 88.31 118 THR A CA 1
ATOM 923 C C . THR A 1 118 ? 15.342 -15.258 20.590 1.00 88.31 118 THR A C 1
ATOM 925 O O . THR A 1 118 ? 16.308 -16.005 20.486 1.00 88.31 118 THR A O 1
ATOM 928 N N . GLN A 1 119 ? 14.409 -15.436 21.532 1.00 88.12 119 GLN A N 1
ATOM 929 C CA . GLN A 1 119 ? 14.532 -16.464 22.577 1.00 88.12 119 GLN A CA 1
ATOM 930 C C . GLN A 1 119 ? 13.647 -17.688 22.352 1.00 88.12 119 GLN A C 1
ATOM 932 O O . GLN A 1 119 ? 13.911 -18.736 22.937 1.00 88.12 11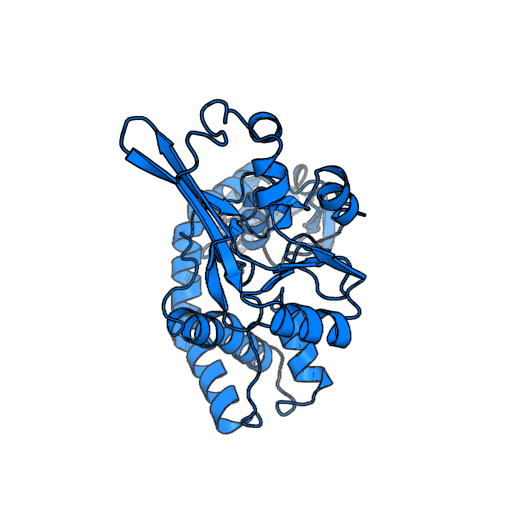9 GLN A O 1
ATOM 937 N N . LYS A 1 120 ? 12.546 -17.549 21.604 1.00 82.75 120 LYS A N 1
ATOM 938 C CA . LYS A 1 120 ? 11.500 -18.581 21.535 1.00 82.75 120 LYS A CA 1
ATOM 939 C C . LYS A 1 120 ? 11.248 -19.106 20.133 1.00 82.75 120 LYS A C 1
ATOM 941 O O . LYS A 1 120 ? 10.835 -20.254 20.010 1.00 82.75 120 LYS A O 1
ATOM 946 N N . CYS A 1 121 ? 11.425 -18.288 19.104 1.00 84.50 121 CYS A N 1
ATOM 947 C CA . CYS A 1 121 ? 11.231 -18.735 17.732 1.00 84.50 121 CYS A CA 1
ATOM 948 C C . CYS A 1 121 ? 12.480 -19.461 17.233 1.00 84.50 121 CYS A C 1
ATOM 950 O O . CYS A 1 121 ? 13.595 -19.176 17.672 1.00 84.50 121 CYS A O 1
ATOM 952 N N . LYS A 1 122 ? 12.298 -20.419 16.320 1.00 73.44 122 LYS A N 1
ATOM 953 C CA . LYS A 1 122 ? 13.435 -21.017 15.617 1.00 73.44 122 LYS A CA 1
ATOM 954 C C . LYS A 1 122 ? 14.142 -19.893 14.850 1.00 73.44 122 LYS A C 1
ATOM 956 O O . LYS A 1 122 ? 13.482 -19.090 14.200 1.00 73.44 122 LYS A O 1
ATOM 961 N N . SER A 1 123 ? 15.464 -19.814 14.937 1.00 57.59 123 SER A N 1
ATOM 962 C CA . SER A 1 123 ? 16.266 -18.874 14.153 1.00 57.59 123 SER A CA 1
ATOM 963 C C . SER A 1 123 ? 16.355 -19.374 12.709 1.00 57.59 123 SER A C 1
ATOM 965 O O . SER A 1 123 ? 17.316 -20.039 12.332 1.00 57.59 123 SER A O 1
ATOM 967 N N . PHE A 1 124 ? 15.323 -19.133 11.914 1.00 59.81 124 PHE A N 1
ATOM 968 C CA . PHE A 1 124 ? 15.367 -19.312 10.465 1.00 59.81 124 PHE A CA 1
ATOM 969 C C . PHE A 1 124 ? 15.146 -17.941 9.822 1.00 59.81 124 PHE A C 1
ATOM 971 O O . PHE A 1 124 ? 14.550 -17.050 10.434 1.00 59.81 124 PHE A O 1
ATOM 978 N N . ALA A 1 125 ? 15.675 -17.757 8.614 1.00 59.41 125 ALA A N 1
ATOM 979 C CA . ALA A 1 125 ? 15.404 -16.569 7.824 1.00 59.41 125 ALA A CA 1
ATOM 980 C C . ALA A 1 125 ? 13.916 -16.590 7.450 1.00 59.41 125 ALA A C 1
ATOM 982 O O . ALA A 1 125 ? 13.501 -17.321 6.555 1.00 59.41 125 ALA A O 1
ATOM 983 N N . ILE A 1 126 ? 13.089 -15.859 8.201 1.00 68.44 126 ILE A N 1
ATOM 984 C CA . ILE A 1 126 ? 11.782 -15.456 7.691 1.00 68.44 126 ILE A CA 1
ATOM 985 C C . ILE A 1 126 ? 12.098 -14.430 6.610 1.00 68.44 126 ILE A C 1
ATOM 987 O O . ILE A 1 126 ? 12.586 -13.345 6.937 1.00 68.44 126 ILE A O 1
ATOM 991 N N . GLU A 1 127 ? 11.809 -14.748 5.352 1.00 73.31 127 GLU A N 1
ATOM 992 C CA . GLU A 1 127 ? 11.799 -13.758 4.278 1.00 73.31 127 GLU A CA 1
ATOM 993 C C . GLU A 1 127 ? 10.584 -12.843 4.489 1.00 73.31 127 GLU A C 1
ATOM 995 O O . GLU A 1 127 ? 9.528 -12.984 3.884 1.00 73.31 127 GLU A O 1
ATOM 1000 N N . LEU A 1 128 ? 10.706 -11.907 5.439 1.00 75.56 128 LEU A N 1
ATOM 1001 C CA . LEU A 1 128 ? 9.631 -11.000 5.887 1.00 75.56 128 LEU A CA 1
ATOM 1002 C C . LEU A 1 128 ? 9.054 -10.142 4.769 1.00 75.56 128 LEU A C 1
ATOM 1004 O O . LEU A 1 128 ? 7.991 -9.538 4.902 1.00 75.56 128 LEU A O 1
ATOM 1008 N N . ASN A 1 129 ? 9.807 -10.059 3.692 1.00 69.25 129 ASN A N 1
ATOM 1009 C CA . ASN A 1 129 ? 9.472 -9.326 2.514 1.00 69.25 129 ASN A CA 1
ATOM 1010 C C . ASN A 1 129 ? 8.430 -10.090 1.669 1.00 69.25 129 ASN A C 1
ATOM 1012 O O . ASN A 1 129 ? 7.735 -9.448 0.889 1.00 69.25 129 ASN A O 1
ATOM 1016 N N . ASP A 1 130 ? 8.279 -11.413 1.766 1.00 71.88 130 ASP A N 1
ATOM 1017 C CA . ASP A 1 130 ? 7.427 -12.192 0.840 1.00 71.88 130 ASP A CA 1
ATOM 1018 C C . ASP A 1 130 ? 5.919 -12.002 1.062 1.00 71.88 130 ASP A C 1
ATOM 1020 O O . ASP A 1 130 ? 5.104 -12.449 0.262 1.00 71.88 130 ASP A O 1
ATOM 1024 N N . PHE A 1 131 ? 5.547 -11.300 2.129 1.00 77.44 131 PHE A N 1
ATOM 1025 C CA . PHE A 1 131 ? 4.166 -11.102 2.549 1.00 77.44 131 PHE A CA 1
ATOM 1026 C C . PHE A 1 131 ? 3.637 -9.723 2.120 1.00 77.44 131 PHE A C 1
ATOM 1028 O O . PHE A 1 131 ? 4.271 -8.686 2.367 1.00 77.44 131 PHE A O 1
ATOM 1035 N N . LEU A 1 132 ? 2.444 -9.700 1.523 1.00 68.81 132 LEU A N 1
ATOM 1036 C CA . LEU A 1 132 ? 1.719 -8.480 1.156 1.00 68.81 132 LEU A CA 1
ATOM 1037 C C . LEU A 1 132 ? 1.060 -7.838 2.377 1.00 68.81 132 LEU A C 1
ATOM 1039 O O . LEU A 1 132 ? 1.122 -6.619 2.550 1.00 68.81 132 LEU A O 1
ATOM 1043 N N . GLU A 1 133 ? 0.504 -8.662 3.267 1.00 73.19 133 GLU A N 1
ATOM 1044 C CA . GLU A 1 133 ? -0.190 -8.215 4.474 1.00 73.19 133 GLU A CA 1
ATOM 1045 C C . GLU A 1 133 ? 0.340 -8.896 5.743 1.00 73.19 133 GLU A C 1
ATOM 1047 O O . GLU A 1 133 ? 0.809 -10.036 5.736 1.00 73.19 133 GLU A O 1
ATOM 1052 N N . ILE A 1 134 ? 0.231 -8.200 6.881 1.00 82.19 134 ILE A N 1
ATOM 1053 C CA . ILE A 1 134 ? 0.679 -8.727 8.180 1.00 82.19 134 ILE A CA 1
ATOM 1054 C C . ILE A 1 134 ? -0.047 -10.026 8.559 1.00 82.19 134 ILE A C 1
ATOM 1056 O O . ILE A 1 134 ? 0.497 -10.848 9.295 1.00 82.19 134 ILE A O 1
ATOM 1060 N N . ASP A 1 135 ? -1.268 -10.227 8.065 1.00 79.81 135 ASP A N 1
ATOM 1061 C CA . ASP A 1 135 ? -2.049 -11.429 8.339 1.00 79.81 135 ASP A CA 1
ATOM 1062 C C . ASP A 1 135 ? -1.520 -12.655 7.578 1.00 79.81 135 ASP A C 1
ATOM 1064 O O . ASP A 1 135 ? -1.555 -13.761 8.121 1.00 79.81 135 ASP A O 1
ATOM 1068 N N . GLU A 1 136 ? -0.909 -12.471 6.403 1.00 82.62 136 GLU A N 1
ATOM 1069 C CA . GLU A 1 136 ? -0.181 -13.540 5.708 1.00 82.62 136 GLU A CA 1
ATOM 1070 C C . GLU A 1 136 ? 1.056 -13.963 6.506 1.00 82.62 136 GLU A C 1
ATOM 1072 O O . GLU A 1 136 ? 1.265 -15.155 6.737 1.00 82.62 136 GLU A O 1
ATOM 1077 N N . LEU A 1 137 ? 1.824 -12.990 7.020 1.00 87.31 137 LEU A N 1
ATOM 1078 C CA . LEU A 1 137 ? 2.961 -13.257 7.907 1.00 87.31 137 LEU A CA 1
ATOM 1079 C C . LEU A 1 137 ? 2.514 -14.040 9.152 1.00 87.31 137 LEU A C 1
ATOM 1081 O O . LEU A 1 137 ? 3.148 -15.026 9.533 1.00 87.31 137 LEU A O 1
ATOM 1085 N N . LYS A 1 138 ? 1.416 -13.623 9.793 1.00 89.00 138 LYS A N 1
ATOM 1086 C CA . LYS A 1 138 ? 0.852 -14.333 10.951 1.00 89.00 138 LYS A CA 1
ATOM 1087 C C . LYS A 1 138 ? 0.487 -15.775 10.593 1.00 89.00 138 LYS A C 1
ATOM 1089 O O . LYS A 1 138 ? 0.926 -16.695 11.283 1.00 89.00 138 LYS A O 1
ATOM 1094 N N . SER A 1 139 ? -0.255 -15.969 9.504 1.00 87.06 139 SER A N 1
ATOM 1095 C CA . SER A 1 139 ? -0.648 -17.294 9.015 1.00 87.06 139 SER A CA 1
ATOM 1096 C C . SER A 1 139 ? 0.572 -18.182 8.747 1.00 87.06 139 SER A C 1
ATOM 1098 O O . SER A 1 139 ? 0.620 -19.341 9.165 1.00 87.06 139 SER A O 1
ATOM 1100 N N . HIS A 1 140 ? 1.619 -17.631 8.132 1.00 87.56 140 HIS A N 1
ATOM 1101 C CA . HIS A 1 140 ? 2.864 -18.348 7.875 1.00 87.56 140 HIS A CA 1
ATOM 1102 C C . HIS A 1 140 ? 3.564 -18.792 9.171 1.00 87.56 140 HIS A C 1
ATOM 1104 O O . HIS A 1 140 ? 3.947 -19.957 9.297 1.00 87.56 140 HIS A O 1
ATOM 1110 N N . ILE A 1 141 ? 3.673 -17.908 10.173 1.00 88.06 141 ILE A N 1
ATOM 1111 C CA . ILE A 1 141 ? 4.272 -18.233 11.483 1.00 88.06 141 ILE A CA 1
ATOM 1112 C C . ILE A 1 141 ? 3.553 -19.414 12.151 1.00 88.06 141 ILE A C 1
ATOM 1114 O O . ILE A 1 141 ? 4.208 -20.300 12.715 1.00 88.06 141 ILE A O 1
ATOM 1118 N N . GLU A 1 142 ? 2.221 -19.437 12.089 1.00 87.88 142 GLU A N 1
ATOM 1119 C CA . GLU A 1 142 ? 1.399 -20.488 12.694 1.00 87.88 142 GLU A CA 1
ATOM 1120 C C . GLU A 1 142 ? 1.475 -21.808 11.919 1.00 87.88 142 GLU A C 1
ATOM 1122 O O . GLU A 1 142 ? 1.746 -22.857 12.511 1.00 87.88 142 GLU A O 1
ATOM 1127 N N . THR A 1 143 ? 1.276 -21.765 10.599 1.00 87.38 143 THR A N 1
ATOM 1128 C CA . THR A 1 143 ? 1.233 -22.956 9.732 1.00 87.38 143 THR A CA 1
ATOM 1129 C C . THR A 1 143 ? 2.571 -23.688 9.692 1.00 87.38 143 THR A C 1
ATOM 1131 O O . THR A 1 143 ? 2.607 -24.914 9.813 1.00 87.38 143 THR A O 1
ATOM 1134 N N . GLN A 1 144 ? 3.676 -22.944 9.622 1.00 87.19 144 GLN A N 1
ATOM 1135 C CA . GLN A 1 144 ? 5.028 -23.505 9.612 1.00 87.19 144 GLN A CA 1
ATOM 1136 C C . GLN A 1 144 ? 5.560 -23.822 11.022 1.00 87.19 144 GLN A C 1
ATOM 1138 O O . GLN A 1 144 ? 6.659 -24.358 11.171 1.00 87.19 144 GLN A O 1
ATOM 1143 N N . LYS A 1 145 ? 4.784 -23.534 12.082 1.00 87.38 145 LYS A N 1
ATOM 1144 C CA . LYS A 1 145 ? 5.146 -23.786 13.493 1.00 87.38 145 LYS A CA 1
ATOM 1145 C C . LYS A 1 145 ? 6.522 -23.209 13.850 1.00 87.38 145 LYS A C 1
ATOM 1147 O O . LYS A 1 145 ? 7.375 -23.872 14.453 1.00 87.38 145 LYS A O 1
ATOM 1152 N N . LEU A 1 146 ? 6.727 -21.960 13.447 1.00 87.06 146 LEU A N 1
ATOM 1153 C CA . LEU A 1 146 ? 8.001 -21.239 13.530 1.00 87.06 146 LEU A CA 1
ATOM 1154 C C . LEU A 1 146 ? 8.339 -20.792 14.955 1.00 87.06 146 LEU A C 1
ATOM 1156 O O . LEU A 1 146 ? 9.506 -20.663 15.332 1.00 87.06 146 LEU A O 1
ATOM 1160 N N . CYS A 1 147 ? 7.299 -20.602 15.760 1.00 87.88 147 CYS A N 1
ATOM 1161 C CA . CYS A 1 147 ? 7.366 -20.218 17.160 1.00 87.88 147 CYS A CA 1
ATOM 1162 C C . CYS A 1 147 ? 6.486 -21.165 17.999 1.00 87.88 147 CYS A C 1
ATOM 1164 O O . CYS A 1 147 ? 5.554 -21.778 17.468 1.00 87.88 147 CYS A O 1
ATOM 1166 N N . PRO A 1 148 ? 6.746 -21.307 19.312 1.00 87.19 148 PRO A N 1
ATOM 1167 C CA . PRO A 1 148 ? 5.875 -22.057 20.213 1.00 87.19 148 PRO A CA 1
ATOM 1168 C C . PRO A 1 148 ? 4.487 -21.414 20.287 1.00 87.19 148 PRO A C 1
ATOM 1170 O O . PRO A 1 148 ? 4.302 -20.271 19.880 1.00 87.19 148 PRO A O 1
ATOM 1173 N N . ARG A 1 149 ? 3.508 -22.118 20.863 1.00 88.56 149 ARG A N 1
ATOM 1174 C CA . ARG A 1 149 ? 2.160 -21.571 21.054 1.00 88.56 149 ARG A CA 1
ATOM 1175 C C . ARG A 1 149 ? 2.218 -20.311 21.928 1.00 88.56 149 ARG A C 1
ATOM 1177 O O . ARG A 1 149 ? 2.568 -20.382 23.105 1.00 88.56 149 ARG A O 1
ATOM 1184 N N . LEU A 1 150 ? 1.875 -19.169 21.340 1.00 90.62 150 LEU A N 1
ATOM 1185 C CA . LEU A 1 150 ? 1.815 -17.867 22.002 1.00 90.62 150 LEU A CA 1
ATOM 1186 C C . LEU A 1 150 ? 0.362 -17.518 22.331 1.00 90.62 150 LEU A C 1
ATOM 1188 O O . LEU A 1 150 ? -0.564 -17.966 21.656 1.00 90.62 150 LEU A O 1
ATOM 1192 N N . ASN A 1 151 ? 0.148 -16.705 23.365 1.00 91.94 151 ASN A N 1
ATOM 1193 C CA . ASN A 1 151 ? -1.162 -16.082 23.558 1.00 91.94 151 ASN A CA 1
ATOM 1194 C C . ASN A 1 151 ? -1.369 -14.931 22.554 1.00 91.94 151 ASN A C 1
ATOM 1196 O O . ASN A 1 151 ? -0.407 -14.443 21.960 1.00 91.94 151 ASN A O 1
ATOM 1200 N N . ALA A 1 152 ? -2.613 -14.466 22.396 1.00 88.25 152 ALA A N 1
ATOM 1201 C CA . ALA A 1 152 ? -2.964 -13.452 21.397 1.00 88.25 152 ALA A CA 1
ATOM 1202 C C . ALA A 1 152 ? -2.113 -12.171 21.496 1.00 88.25 152 ALA A C 1
ATOM 1204 O O . ALA A 1 152 ? -1.665 -11.642 20.483 1.00 88.25 152 ALA A O 1
ATOM 1205 N N . GLN A 1 153 ? -1.827 -11.696 22.713 1.00 89.44 153 GLN A N 1
ATOM 1206 C CA . GLN A 1 153 ? -1.030 -10.485 22.921 1.00 89.44 153 GLN A CA 1
ATOM 1207 C C . GLN A 1 153 ? 0.445 -10.688 22.541 1.00 89.44 153 GLN A C 1
ATOM 1209 O O . GLN A 1 153 ? 1.053 -9.826 21.909 1.00 89.44 153 GLN A O 1
ATOM 1214 N N . GLN A 1 154 ? 1.028 -11.823 22.927 1.00 92.31 154 GLN A N 1
ATOM 1215 C CA . GLN A 1 154 ? 2.401 -12.191 22.578 1.00 92.31 154 GLN A CA 1
ATOM 1216 C C . GLN A 1 154 ? 2.559 -12.370 21.071 1.00 92.31 154 GLN A C 1
ATOM 1218 O O . GLN A 1 154 ? 3.525 -11.878 20.493 1.00 92.31 154 GLN A O 1
ATOM 1223 N N . PHE A 1 155 ? 1.599 -13.048 20.445 1.00 91.56 155 PHE A N 1
ATOM 1224 C CA . PHE A 1 155 ? 1.592 -13.281 19.011 1.00 91.56 155 PHE A CA 1
ATOM 1225 C C . PHE A 1 155 ? 1.477 -11.969 18.232 1.00 91.56 155 PHE A C 1
ATOM 1227 O O . PHE A 1 155 ? 2.285 -11.708 17.345 1.00 91.56 155 PHE A O 1
ATOM 1234 N N . GLN A 1 156 ? 0.559 -11.087 18.638 1.00 90.50 156 GLN A N 1
ATOM 1235 C CA . GLN A 1 156 ? 0.424 -9.764 18.034 1.00 90.50 156 GLN A CA 1
ATOM 1236 C C . GLN A 1 156 ? 1.711 -8.936 18.168 1.00 90.50 156 GLN A C 1
ATOM 1238 O O . GLN A 1 156 ? 2.110 -8.267 17.220 1.00 90.50 156 GLN A O 1
ATOM 1243 N N . ALA A 1 157 ? 2.386 -8.986 19.320 1.00 93.12 157 ALA A N 1
ATOM 1244 C CA . ALA A 1 157 ? 3.638 -8.260 19.513 1.00 93.12 157 ALA A CA 1
ATOM 1245 C C . ALA A 1 157 ? 4.789 -8.803 18.661 1.00 93.12 157 ALA A C 1
ATOM 1247 O O . ALA A 1 157 ? 5.571 -8.016 18.132 1.00 93.12 157 ALA A O 1
ATOM 1248 N N . LEU A 1 158 ? 4.880 -10.128 18.511 1.00 92.75 158 LEU A N 1
ATOM 1249 C CA . LEU A 1 158 ? 5.826 -10.762 17.596 1.00 92.75 158 LEU A CA 1
ATOM 1250 C C . LEU A 1 158 ? 5.566 -10.314 16.152 1.00 92.75 158 LEU A C 1
ATOM 1252 O O . LEU A 1 158 ? 6.492 -9.846 15.496 1.00 92.75 158 LEU A O 1
ATOM 1256 N N . ALA A 1 159 ? 4.318 -10.414 15.687 1.00 91.38 159 ALA A N 1
ATOM 1257 C CA . ALA A 1 159 ? 3.943 -10.043 14.327 1.00 91.38 159 ALA A CA 1
ATOM 1258 C C . ALA A 1 159 ? 4.250 -8.568 14.033 1.00 91.38 159 ALA A C 1
ATOM 1260 O O . ALA A 1 159 ? 4.884 -8.272 13.027 1.00 91.38 159 ALA A O 1
ATOM 1261 N N . LEU A 1 160 ? 3.880 -7.649 14.935 1.00 91.00 160 LEU A N 1
ATOM 1262 C CA . LEU A 1 160 ? 4.168 -6.219 14.774 1.00 91.00 160 LEU A CA 1
ATOM 1263 C C . LEU A 1 160 ? 5.669 -5.920 14.783 1.00 91.00 160 LEU A C 1
ATOM 1265 O O . LEU A 1 160 ? 6.131 -5.134 13.969 1.00 91.00 160 LEU A O 1
ATOM 1269 N N . TYR A 1 161 ? 6.449 -6.555 15.662 1.00 91.75 161 TYR A N 1
ATOM 1270 C CA . TYR A 1 161 ? 7.903 -6.382 15.663 1.00 91.75 161 TYR A CA 1
ATOM 1271 C C . TYR A 1 161 ? 8.534 -6.847 14.342 1.00 91.75 161 TYR A C 1
ATOM 1273 O O . TYR A 1 161 ? 9.359 -6.145 13.761 1.00 91.75 161 TYR A O 1
ATOM 1281 N N . LEU A 1 162 ? 8.136 -8.018 13.848 1.00 89.69 162 LEU A N 1
ATOM 1282 C CA . LEU A 1 162 ? 8.646 -8.540 12.585 1.00 89.69 162 LEU A CA 1
ATOM 1283 C C . LEU A 1 162 ? 8.243 -7.648 11.402 1.00 89.69 162 LEU A C 1
ATOM 1285 O O . LEU A 1 162 ? 9.089 -7.302 10.582 1.00 89.69 162 LEU A O 1
ATOM 1289 N N . TRP A 1 163 ? 6.981 -7.226 11.359 1.00 87.88 163 TRP A N 1
ATOM 1290 C CA . TRP A 1 163 ? 6.417 -6.430 10.272 1.00 87.88 163 TRP A CA 1
ATOM 1291 C C . TRP A 1 163 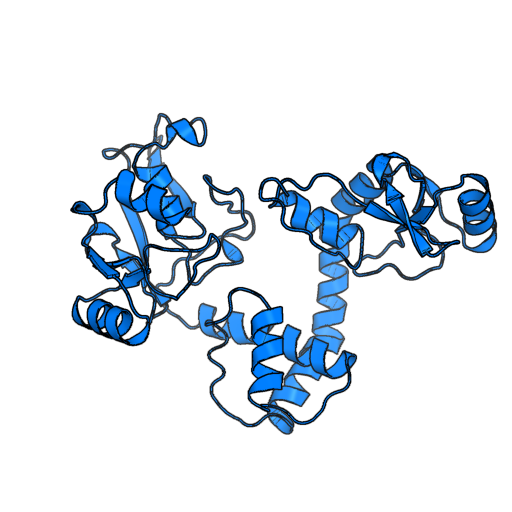? 6.923 -4.985 10.233 1.00 87.88 163 TRP A C 1
ATOM 1293 O O . TRP A 1 163 ? 7.294 -4.492 9.176 1.00 87.88 163 TRP A O 1
ATOM 1303 N N . GLU A 1 164 ? 6.941 -4.301 11.377 1.00 86.38 164 GLU A N 1
ATOM 1304 C CA . GLU A 1 164 ? 7.172 -2.850 11.453 1.00 86.38 164 GLU A CA 1
ATOM 1305 C C . GLU A 1 164 ? 8.622 -2.490 11.811 1.00 86.38 164 GLU A C 1
ATOM 1307 O O . GLU A 1 164 ? 9.016 -1.339 11.669 1.00 86.38 164 GLU A O 1
ATOM 1312 N N . GLN A 1 165 ? 9.429 -3.438 12.300 1.00 85.00 165 GLN A N 1
ATOM 1313 C CA . GLN A 1 165 ? 10.837 -3.186 12.639 1.00 85.00 165 GLN A CA 1
ATOM 1314 C C . GLN A 1 165 ? 11.769 -4.050 11.799 1.00 85.00 165 GLN A C 1
ATOM 1316 O O . GLN A 1 165 ? 12.587 -3.530 11.047 1.00 85.00 165 GLN A O 1
ATOM 1321 N N . GLN A 1 166 ? 11.650 -5.375 11.899 1.00 83.50 166 GLN A N 1
ATOM 1322 C CA . GLN A 1 166 ? 12.624 -6.260 11.262 1.00 83.50 166 GLN A CA 1
ATOM 1323 C C . GLN A 1 166 ? 12.559 -6.183 9.731 1.00 83.50 166 GLN A C 1
ATOM 1325 O O . GLN A 1 166 ? 13.604 -6.102 9.092 1.00 83.50 166 GLN A O 1
ATOM 1330 N N . ARG A 1 167 ? 11.356 -6.132 9.146 1.00 80.50 167 ARG A N 1
ATOM 1331 C CA . ARG A 1 167 ? 11.162 -5.938 7.702 1.00 80.50 167 ARG A CA 1
ATOM 1332 C C . ARG A 1 167 ? 11.753 -4.610 7.217 1.00 80.50 167 ARG A C 1
ATOM 1334 O O . ARG A 1 167 ? 12.471 -4.593 6.222 1.00 80.50 167 ARG A O 1
ATOM 1341 N N . HIS A 1 168 ? 11.497 -3.519 7.944 1.00 74.06 168 HIS A N 1
ATOM 1342 C CA . HIS A 1 168 ? 12.055 -2.200 7.629 1.00 74.06 168 HIS A CA 1
ATOM 1343 C C . HIS A 1 168 ? 13.585 -2.210 7.659 1.00 74.06 168 HIS A C 1
ATOM 1345 O O . HIS A 1 168 ? 14.196 -1.762 6.697 1.00 74.06 168 HIS A O 1
ATOM 1351 N N . ASN A 1 169 ? 14.199 -2.806 8.686 1.00 73.00 169 ASN A N 1
ATOM 1352 C CA . ASN A 1 169 ? 15.658 -2.915 8.782 1.00 73.00 169 ASN A CA 1
ATOM 1353 C C . ASN A 1 169 ? 16.273 -3.676 7.596 1.00 73.00 169 ASN A C 1
ATOM 1355 O O . ASN A 1 169 ? 17.331 -3.292 7.107 1.00 73.00 169 ASN A O 1
ATOM 1359 N N . VAL A 1 170 ? 15.624 -4.750 7.128 1.00 74.94 170 VAL A N 1
ATOM 1360 C CA . VAL A 1 170 ? 16.094 -5.505 5.952 1.00 74.94 170 VAL A CA 1
ATOM 1361 C C . VAL A 1 170 ? 16.041 -4.630 4.704 1.00 74.94 170 VAL A C 1
ATOM 1363 O O . VAL A 1 170 ? 16.998 -4.600 3.940 1.00 74.94 170 VAL A O 1
ATOM 1366 N N . LEU A 1 171 ? 14.947 -3.893 4.512 1.00 73.69 171 LEU A N 1
ATOM 1367 C CA . LEU A 1 171 ? 14.787 -3.019 3.354 1.00 73.69 171 LEU A CA 1
ATOM 1368 C C . LEU A 1 171 ? 15.713 -1.801 3.399 1.00 73.69 171 LEU A C 1
ATOM 1370 O O . LEU A 1 171 ? 16.189 -1.382 2.354 1.00 73.69 171 LEU A O 1
ATOM 1374 N N . GLU A 1 172 ? 15.968 -1.219 4.569 1.00 76.00 172 GLU A N 1
ATOM 1375 C CA . GLU A 1 172 ? 16.896 -0.089 4.727 1.00 76.00 172 GLU A CA 1
ATOM 1376 C C . GLU A 1 172 ? 18.362 -0.485 4.536 1.00 76.00 172 GLU A C 1
ATOM 1378 O O . GLU A 1 172 ? 19.167 0.354 4.144 1.00 76.00 172 GLU A O 1
ATOM 1383 N N . ALA A 1 173 ? 18.709 -1.753 4.767 1.00 79.12 173 ALA A N 1
ATOM 1384 C CA . ALA A 1 173 ? 20.055 -2.267 4.529 1.00 79.12 173 ALA A CA 1
ATOM 1385 C C . ALA A 1 173 ? 20.373 -2.500 3.039 1.00 79.12 173 ALA A C 1
ATOM 1387 O O . ALA A 1 173 ? 21.531 -2.735 2.696 1.00 79.12 173 ALA A O 1
ATOM 1388 N N . ILE A 1 174 ? 19.369 -2.467 2.154 1.00 81.25 174 ILE A N 1
ATOM 1389 C CA . ILE A 1 174 ? 19.562 -2.651 0.713 1.00 81.25 174 ILE A CA 1
ATOM 1390 C C . ILE A 1 174 ? 19.984 -1.318 0.095 1.00 81.25 174 ILE A C 1
ATOM 1392 O O . ILE A 1 174 ? 19.183 -0.392 -0.051 1.00 81.25 174 ILE A O 1
ATOM 1396 N N . GLU A 1 175 ? 21.257 -1.243 -0.287 1.00 83.38 175 GLU A N 1
ATOM 1397 C CA . GLU A 1 175 ? 21.792 -0.143 -1.087 1.00 83.38 175 GLU A CA 1
ATOM 1398 C C . GLU A 1 175 ? 21.091 -0.079 -2.457 1.00 83.38 175 GLU A C 1
ATOM 1400 O O . GLU A 1 175 ? 20.743 -1.110 -3.040 1.00 83.38 175 GLU A O 1
ATOM 1405 N N . ASP A 1 176 ? 20.892 1.139 -2.968 1.00 89.00 176 ASP A N 1
ATOM 1406 C CA . ASP A 1 176 ? 20.280 1.430 -4.274 1.00 89.00 176 ASP A CA 1
ATOM 1407 C C . ASP A 1 176 ? 18.831 0.943 -4.462 1.00 89.00 176 ASP A C 1
ATOM 1409 O O . ASP A 1 176 ? 18.430 0.581 -5.565 1.00 89.00 176 ASP A O 1
ATOM 1413 N N . ARG A 1 177 ? 18.005 0.933 -3.411 1.00 92.56 177 ARG A N 1
ATOM 1414 C CA . ARG A 1 177 ? 16.561 0.637 -3.525 1.00 92.56 177 ARG A CA 1
ATOM 1415 C C . ARG A 1 177 ? 15.741 1.804 -4.093 1.00 92.56 177 ARG A C 1
ATOM 1417 O O . ARG A 1 177 ? 16.157 2.961 -4.040 1.00 92.56 177 ARG A O 1
ATOM 1424 N N . VAL A 1 178 ? 14.511 1.515 -4.524 1.00 94.38 178 VAL A N 1
ATOM 1425 C CA . VAL A 1 178 ? 13.493 2.556 -4.753 1.00 94.38 178 VAL A CA 1
ATOM 1426 C C . VAL A 1 178 ? 13.071 3.133 -3.396 1.00 94.38 178 VAL A C 1
ATOM 1428 O O . VAL A 1 178 ? 12.577 2.410 -2.531 1.00 94.38 178 VAL A O 1
ATOM 1431 N N . VAL A 1 179 ? 13.299 4.432 -3.187 1.00 91.88 179 VAL A N 1
ATOM 1432 C CA . VAL A 1 179 ? 12.948 5.141 -1.944 1.00 91.88 179 VAL A CA 1
ATOM 1433 C C . VAL A 1 179 ? 11.673 5.939 -2.161 1.00 91.88 179 VAL A C 1
ATOM 1435 O O . VAL A 1 179 ? 11.563 6.679 -3.135 1.00 91.88 179 VAL A O 1
ATOM 1438 N N . VAL A 1 180 ? 10.729 5.791 -1.235 1.00 92.12 180 VAL A N 1
ATOM 1439 C CA . VAL A 1 180 ? 9.377 6.337 -1.336 1.00 92.12 180 VAL A CA 1
ATOM 1440 C C . VAL A 1 180 ? 9.025 7.077 -0.047 1.00 92.12 180 VAL A C 1
ATOM 1442 O O . VAL A 1 180 ? 9.186 6.519 1.040 1.00 92.12 180 VAL A O 1
ATOM 1445 N N . GLY A 1 181 ? 8.548 8.317 -0.162 1.00 89.94 181 GLY A N 1
ATOM 1446 C CA . GLY A 1 181 ? 8.037 9.104 0.961 1.00 89.94 181 GLY A CA 1
ATOM 1447 C C . GLY A 1 181 ? 6.714 8.574 1.531 1.00 89.94 181 GLY A C 1
ATOM 1448 O O . GLY A 1 181 ? 5.912 7.961 0.829 1.00 89.94 181 GLY A O 1
ATOM 1449 N N . GLU A 1 182 ? 6.458 8.827 2.818 1.00 86.25 182 GLU A N 1
ATOM 1450 C CA . GLU A 1 182 ? 5.244 8.350 3.509 1.00 86.25 182 GLU A CA 1
ATOM 1451 C C . GLU A 1 182 ? 3.936 8.953 2.962 1.00 86.25 182 GLU A C 1
ATOM 1453 O O . GLU A 1 182 ? 2.856 8.391 3.144 1.00 86.25 182 GLU A O 1
ATOM 1458 N N . ASP A 1 183 ? 4.012 10.099 2.291 1.00 86.94 183 ASP A N 1
ATOM 1459 C CA . ASP A 1 183 ? 2.882 10.806 1.691 1.00 86.94 183 ASP A CA 1
ATOM 1460 C C . ASP A 1 183 ? 2.688 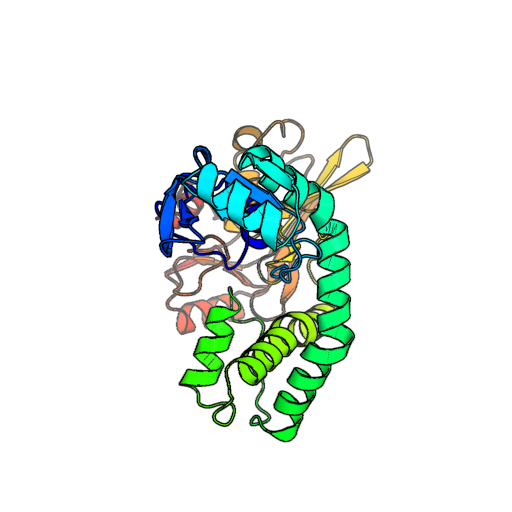10.497 0.198 1.00 86.94 183 ASP A C 1
ATOM 1462 O O . ASP A 1 183 ? 1.674 10.892 -0.385 1.00 86.94 183 ASP A O 1
ATOM 1466 N N . GLU A 1 184 ? 3.609 9.752 -0.416 1.00 92.69 184 GLU A N 1
ATOM 1467 C CA . GLU A 1 184 ? 3.558 9.433 -1.838 1.00 92.69 184 GLU A CA 1
ATOM 1468 C C . GLU A 1 184 ? 2.475 8.392 -2.145 1.00 92.69 184 GLU A C 1
ATOM 1470 O O . GLU A 1 184 ? 2.493 7.250 -1.665 1.00 92.69 184 GLU A O 1
ATOM 1475 N N . LYS A 1 185 ? 1.530 8.781 -3.004 1.00 93.19 185 LYS A N 1
ATOM 1476 C CA . LYS A 1 185 ? 0.429 7.930 -3.459 1.00 93.19 185 LYS A CA 1
ATOM 1477 C C . LYS A 1 185 ? 0.580 7.553 -4.920 1.00 93.19 185 LYS A C 1
ATOM 1479 O O . LYS A 1 185 ? 0.951 8.389 -5.740 1.00 93.19 185 LYS A O 1
ATOM 1484 N N . CYS A 1 186 ? 0.193 6.322 -5.234 1.00 95.62 186 CYS A N 1
ATOM 1485 C CA . CYS A 1 186 ? 0.104 5.849 -6.603 1.00 95.62 186 CYS A CA 1
ATOM 1486 C C . CYS A 1 186 ? -0.976 6.654 -7.352 1.00 95.62 186 CYS A C 1
ATOM 1488 O O . CYS A 1 186 ? -2.132 6.644 -6.918 1.00 95.62 186 CYS A O 1
ATOM 1490 N N . PRO A 1 187 ? -0.655 7.327 -8.476 1.00 94.50 187 PRO A N 1
ATOM 1491 C CA . PRO A 1 187 ? -1.635 8.081 -9.265 1.00 94.50 187 PRO A CA 1
ATOM 1492 C C . PRO A 1 187 ? -2.788 7.239 -9.822 1.00 94.50 187 PRO A C 1
ATOM 1494 O O . PRO A 1 187 ? -3.820 7.785 -10.199 1.00 94.50 187 PRO A O 1
ATOM 1497 N N . VAL A 1 188 ? -2.598 5.922 -9.916 1.00 94.50 188 VAL A N 1
ATOM 1498 C CA . VAL A 1 188 ? -3.542 4.998 -10.549 1.00 94.50 188 VAL A CA 1
ATOM 1499 C C . VAL A 1 188 ? -4.535 4.435 -9.534 1.00 94.50 188 VAL A C 1
ATOM 1501 O O . VAL A 1 188 ? -5.740 4.614 -9.702 1.00 94.50 188 VAL A O 1
ATOM 1504 N N . CYS A 1 189 ? -4.055 3.796 -8.463 1.00 90.69 189 CYS A N 1
ATOM 1505 C CA . CYS A 1 189 ? -4.916 3.178 -7.448 1.00 90.69 189 CYS A CA 1
ATOM 1506 C C . CYS A 1 189 ? -5.165 4.050 -6.202 1.00 90.69 189 CYS A C 1
ATOM 1508 O O . CYS A 1 189 ? -6.089 3.772 -5.441 1.00 90.69 189 CYS A O 1
ATOM 1510 N N . GLY A 1 190 ? -4.364 5.096 -5.966 1.00 89.56 190 GLY A N 1
ATOM 1511 C CA . GLY A 1 190 ? -4.468 5.975 -4.793 1.00 89.56 190 GLY A CA 1
ATOM 1512 C C . GLY A 1 190 ? -3.846 5.430 -3.499 1.00 89.56 190 GLY A C 1
ATOM 1513 O O . GLY A 1 190 ? -3.901 6.113 -2.470 1.00 89.56 190 GLY A O 1
ATOM 1514 N N . MET A 1 191 ? -3.244 4.238 -3.527 1.00 87.00 191 MET A N 1
ATOM 1515 C CA . MET A 1 191 ? -2.604 3.622 -2.360 1.00 87.00 191 MET A CA 1
ATOM 1516 C C . MET A 1 191 ? -1.304 4.332 -1.982 1.00 87.00 191 MET A C 1
ATOM 1518 O O . MET A 1 191 ? -0.589 4.848 -2.845 1.00 87.00 191 MET A O 1
ATOM 1522 N N . PHE A 1 192 ? -0.983 4.347 -0.685 1.00 89.44 192 PHE A N 1
ATOM 1523 C CA . PHE A 1 192 ? 0.297 4.864 -0.215 1.00 89.44 192 PHE A CA 1
ATOM 1524 C C . PHE A 1 192 ? 1.424 3.895 -0.585 1.00 89.44 192 PHE A C 1
ATOM 1526 O O . PHE A 1 192 ? 1.478 2.753 -0.128 1.00 89.44 192 PHE A O 1
ATOM 1533 N N . THR A 1 193 ? 2.348 4.371 -1.409 1.00 91.50 193 THR A N 1
ATOM 1534 C CA . THR A 1 193 ? 3.367 3.532 -2.054 1.00 91.50 193 THR A CA 1
ATOM 1535 C C . THR A 1 193 ? 4.438 3.039 -1.078 1.00 91.50 193 THR A C 1
ATOM 1537 O O . THR A 1 193 ? 4.926 1.918 -1.222 1.00 91.50 193 THR A O 1
ATOM 1540 N N . TYR A 1 194 ? 4.721 3.792 -0.006 1.00 88.19 194 TYR A N 1
ATOM 1541 C CA . TYR A 1 194 ? 5.681 3.401 1.038 1.00 88.19 194 TYR A CA 1
ATOM 1542 C C . TYR A 1 194 ? 5.303 2.101 1.770 1.00 88.19 194 TYR A C 1
ATOM 1544 O O . TYR A 1 194 ? 6.162 1.471 2.386 1.00 88.19 194 TYR A O 1
ATOM 1552 N N . LYS A 1 195 ? 4.029 1.684 1.714 1.00 83.50 195 LYS A N 1
ATOM 1553 C CA . LYS A 1 195 ? 3.557 0.418 2.297 1.00 83.50 195 LYS A CA 1
ATOM 1554 C C . LYS A 1 195 ? 3.963 -0.806 1.475 1.00 83.50 195 LYS A C 1
ATOM 1556 O O . LYS A 1 195 ? 3.970 -1.915 2.008 1.00 83.50 195 LYS A O 1
ATOM 1561 N N . TYR A 1 196 ? 4.333 -0.609 0.208 1.00 88.25 196 TYR A N 1
ATOM 1562 C CA . TYR A 1 196 ? 4.667 -1.672 -0.742 1.00 88.25 196 TYR A CA 1
ATOM 1563 C C . TYR A 1 196 ? 6.073 -1.494 -1.337 1.00 88.25 196 TYR A C 1
ATOM 1565 O O . TYR A 1 196 ? 6.247 -1.550 -2.553 1.00 88.25 196 TYR A O 1
ATOM 1573 N N . PRO A 1 197 ? 7.115 -1.327 -0.502 1.00 87.19 197 PRO A N 1
ATOM 1574 C CA . PRO A 1 197 ? 8.455 -0.956 -0.959 1.00 87.19 197 PRO A CA 1
ATOM 1575 C C . PRO A 1 197 ? 9.101 -1.993 -1.890 1.00 87.19 197 PRO A C 1
ATOM 1577 O O . PRO A 1 197 ? 9.965 -1.637 -2.679 1.00 87.19 197 PRO A O 1
ATOM 1580 N N . ARG A 1 198 ? 8.664 -3.260 -1.846 1.00 86.38 198 ARG A N 1
ATOM 1581 C CA . ARG A 1 198 ? 9.141 -4.314 -2.761 1.00 86.38 198 ARG A CA 1
ATOM 1582 C C . ARG A 1 198 ? 8.651 -4.186 -4.193 1.00 86.38 198 ARG A C 1
ATOM 1584 O O . ARG A 1 198 ? 9.255 -4.731 -5.108 1.00 86.38 198 ARG A O 1
ATOM 1591 N N . TRP A 1 199 ? 7.497 -3.557 -4.340 1.00 93.56 199 TRP A N 1
ATOM 1592 C CA . TRP A 1 199 ? 6.786 -3.415 -5.602 1.00 93.56 199 TRP A CA 1
ATOM 1593 C C . TRP A 1 199 ? 6.928 -2.003 -6.155 1.00 93.56 199 TRP A C 1
ATOM 1595 O O . TRP A 1 199 ? 6.604 -1.761 -7.317 1.00 93.56 199 TRP A O 1
ATOM 1605 N N . ALA A 1 200 ? 7.448 -1.094 -5.325 1.00 95.56 200 ALA A N 1
ATOM 1606 C CA . ALA A 1 200 ? 7.603 0.303 -5.641 1.00 95.56 200 ALA A CA 1
ATOM 1607 C C . ALA A 1 200 ? 8.322 0.491 -6.977 1.00 95.56 200 ALA A C 1
ATOM 1609 O O . ALA A 1 200 ? 9.363 -0.113 -7.261 1.00 95.56 200 ALA A O 1
ATOM 1610 N N . ALA A 1 201 ? 7.753 1.362 -7.791 1.00 98.31 201 ALA A N 1
ATOM 1611 C CA . ALA A 1 201 ? 8.315 1.765 -9.061 1.00 98.31 201 ALA A CA 1
ATOM 1612 C C . ALA A 1 201 ? 8.153 3.276 -9.222 1.00 98.31 201 ALA A C 1
ATOM 1614 O O . ALA A 1 201 ? 7.271 3.873 -8.608 1.00 98.31 201 ALA A O 1
ATOM 1615 N N . GLN A 1 202 ? 9.008 3.910 -10.020 1.00 98.44 202 GLN A N 1
ATOM 1616 C CA . GLN A 1 202 ? 9.042 5.363 -10.153 1.00 98.44 202 GLN A CA 1
ATOM 1617 C C . GLN A 1 202 ? 9.221 5.807 -11.599 1.00 98.44 202 GLN A C 1
ATOM 1619 O O . GLN A 1 202 ? 10.030 5.248 -12.338 1.00 98.44 202 GLN A O 1
ATOM 1624 N N . ILE A 1 203 ? 8.513 6.869 -11.979 1.00 98.25 203 ILE A N 1
ATOM 1625 C CA . ILE A 1 203 ? 8.760 7.625 -13.213 1.00 98.25 203 ILE A CA 1
ATOM 1626 C C . ILE A 1 203 ? 9.316 8.988 -12.819 1.00 98.25 203 ILE A C 1
ATOM 1628 O O . ILE A 1 203 ? 8.651 9.735 -12.107 1.00 98.25 203 ILE A O 1
ATOM 1632 N N . PHE A 1 204 ? 10.500 9.320 -13.326 1.00 97.38 204 PHE A N 1
ATOM 1633 C CA . PHE A 1 204 ? 11.134 10.628 -13.184 1.00 97.38 204 PHE A CA 1
ATOM 1634 C C . PHE A 1 204 ? 10.929 11.436 -14.460 1.00 97.38 204 PHE A C 1
ATOM 1636 O O . PHE A 1 204 ? 11.031 10.901 -15.568 1.00 97.38 204 PHE A O 1
ATOM 1643 N N . PHE A 1 205 ? 10.641 12.724 -14.314 1.00 95.25 205 PHE A N 1
ATOM 1644 C CA . PHE A 1 205 ? 10.406 13.624 -15.432 1.00 95.25 205 PHE A CA 1
ATOM 1645 C C . PHE A 1 205 ? 10.830 15.052 -15.103 1.00 95.25 205 PHE A C 1
ATOM 1647 O O . PHE A 1 205 ? 10.783 15.486 -13.954 1.00 95.25 205 PHE A O 1
ATOM 1654 N N . VAL A 1 206 ? 11.210 15.805 -16.134 1.00 92.12 206 VAL A N 1
ATOM 1655 C CA . VAL A 1 206 ? 11.564 17.220 -15.986 1.00 92.12 206 VAL A CA 1
ATOM 1656 C C . VAL A 1 206 ? 10.362 18.100 -16.289 1.00 92.12 206 VAL A C 1
ATOM 1658 O O . VAL A 1 206 ? 9.712 17.968 -17.329 1.00 92.12 206 VAL A O 1
ATOM 1661 N N . HIS A 1 207 ? 10.102 19.039 -15.388 1.00 85.94 207 HIS A N 1
ATOM 1662 C CA . HIS A 1 207 ? 9.122 20.095 -15.560 1.00 85.94 207 HIS A CA 1
ATOM 1663 C C . HIS A 1 207 ? 9.662 21.400 -14.960 1.00 85.94 207 HIS A C 1
ATOM 1665 O O . HIS A 1 207 ? 10.124 21.414 -13.821 1.00 85.94 207 HIS A O 1
ATOM 1671 N N . ASP A 1 208 ? 9.634 22.480 -15.747 1.00 85.81 208 ASP A N 1
ATOM 1672 C CA . ASP A 1 208 ? 10.147 23.808 -15.379 1.00 85.81 208 ASP A CA 1
ATOM 1673 C C . ASP A 1 208 ? 11.607 23.783 -14.885 1.00 85.81 208 ASP A C 1
ATOM 1675 O O . ASP A 1 208 ? 11.978 24.460 -13.932 1.00 85.81 208 ASP A O 1
ATOM 1679 N N . ASN A 1 209 ? 12.450 22.988 -15.558 1.00 86.81 209 ASN A N 1
ATOM 1680 C CA . ASN A 1 209 ? 13.861 22.739 -15.221 1.00 86.81 209 ASN A CA 1
ATOM 1681 C C . ASN A 1 209 ? 14.103 22.076 -13.853 1.00 86.81 209 ASN A C 1
ATOM 1683 O O . ASN A 1 209 ? 15.248 21.984 -13.413 1.00 86.81 209 ASN A O 1
ATOM 1687 N N . CYS A 1 210 ? 13.055 21.571 -13.204 1.00 88.31 210 CYS A N 1
ATOM 1688 C CA . CYS A 1 210 ? 13.152 20.748 -12.007 1.00 88.31 210 CYS A CA 1
ATOM 1689 C C . CYS A 1 210 ? 12.832 19.291 -12.353 1.00 88.31 210 CYS A C 1
ATOM 1691 O O . CYS A 1 210 ? 11.927 19.018 -13.145 1.00 88.31 210 CYS A O 1
ATOM 1693 N N . GLU A 1 211 ? 13.579 18.355 -11.771 1.00 92.88 211 GLU A N 1
ATOM 1694 C CA . GLU A 1 211 ? 13.230 16.936 -11.825 1.00 92.88 211 GLU A CA 1
ATOM 1695 C C . GLU A 1 211 ? 12.182 16.636 -10.752 1.00 92.88 211 GLU A C 1
ATOM 1697 O O . GLU A 1 211 ? 12.300 17.069 -9.607 1.00 92.88 211 GLU A O 1
ATOM 1702 N N . HIS A 1 212 ? 11.153 15.900 -11.151 1.00 93.69 212 HIS A N 1
ATOM 1703 C CA . HIS A 1 212 ? 10.078 15.415 -10.297 1.00 93.69 212 HIS A CA 1
ATOM 1704 C C . HIS A 1 212 ? 9.947 13.911 -10.496 1.00 93.69 212 HIS A C 1
ATOM 1706 O O . HIS A 1 212 ? 10.359 13.378 -11.531 1.00 93.69 212 HIS A O 1
ATOM 1712 N N . HIS A 1 213 ? 9.315 13.227 -9.548 1.00 96.19 213 HIS A N 1
ATOM 1713 C CA . HIS A 1 213 ? 8.957 11.825 -9.709 1.00 96.19 213 HIS A CA 1
ATOM 1714 C C . HIS A 1 213 ? 7.518 11.546 -9.291 1.00 96.19 213 HIS A C 1
ATOM 1716 O O . HIS A 1 213 ? 6.898 12.300 -8.544 1.00 96.19 213 HIS A O 1
ATOM 1722 N N . LEU A 1 214 ? 6.991 10.442 -9.809 1.00 97.06 214 LEU A N 1
ATOM 1723 C CA . LEU A 1 214 ? 5.783 9.790 -9.319 1.00 97.06 214 LEU A CA 1
ATOM 1724 C C . LEU A 1 214 ? 6.156 8.381 -8.883 1.00 97.06 214 LEU A C 1
ATOM 1726 O O . LEU A 1 214 ? 6.869 7.694 -9.618 1.00 97.06 214 LEU A O 1
ATOM 1730 N N . SER A 1 215 ? 5.649 7.962 -7.728 1.00 97.94 215 SER A N 1
ATOM 1731 C CA . SER A 1 215 ? 5.782 6.594 -7.229 1.00 97.94 215 SER A CA 1
ATOM 1732 C C . SER A 1 215 ? 4.517 5.791 -7.499 1.00 97.94 215 SER A C 1
ATOM 1734 O O . SER A 1 215 ? 3.405 6.315 -7.464 1.00 97.94 215 SER A O 1
ATOM 1736 N N . PHE A 1 216 ? 4.701 4.502 -7.741 1.00 98.00 216 PHE A N 1
ATOM 1737 C CA . PHE A 1 216 ? 3.660 3.523 -8.020 1.00 98.00 216 PHE A CA 1
ATOM 1738 C C . PHE A 1 216 ? 3.839 2.340 -7.078 1.00 98.00 216 PHE A C 1
ATOM 1740 O O . PHE A 1 216 ? 4.960 2.002 -6.706 1.00 98.00 216 PHE A O 1
ATOM 1747 N N . ASP A 1 217 ? 2.738 1.710 -6.695 1.00 94.06 217 ASP A N 1
ATOM 1748 C CA . ASP A 1 217 ? 2.702 0.518 -5.846 1.00 94.06 217 ASP A CA 1
ATOM 1749 C C . ASP A 1 217 ? 3.014 -0.773 -6.619 1.00 94.06 217 ASP A C 1
ATOM 1751 O O . ASP A 1 217 ? 3.080 -1.841 -6.023 1.00 94.06 217 ASP A O 1
ATOM 1755 N N . GLY A 1 218 ? 3.235 -0.683 -7.931 1.00 96.69 218 GLY A N 1
ATOM 1756 C CA . GLY A 1 218 ? 3.582 -1.804 -8.793 1.00 96.69 218 GLY A CA 1
ATOM 1757 C C . GLY A 1 218 ? 3.909 -1.360 -10.215 1.00 96.69 218 GLY A C 1
ATOM 1758 O O . GLY A 1 218 ? 3.597 -0.241 -10.641 1.00 96.69 218 GLY A O 1
ATOM 1759 N N . VAL A 1 219 ? 4.526 -2.257 -10.985 1.00 98.19 219 VAL A N 1
ATOM 1760 C CA . VAL A 1 219 ? 4.876 -2.007 -12.392 1.00 98.19 219 VAL A CA 1
ATOM 1761 C C . VAL A 1 219 ? 3.624 -1.932 -13.268 1.00 98.19 219 VAL A C 1
ATOM 1763 O O . VAL A 1 219 ? 3.590 -1.159 -14.222 1.00 98.19 219 VAL A O 1
ATOM 1766 N N . LYS A 1 220 ? 2.569 -2.685 -12.950 1.00 97.75 220 LYS A N 1
ATOM 1767 C CA . LYS A 1 220 ? 1.279 -2.654 -13.642 1.00 97.75 220 LYS A CA 1
ATOM 1768 C C . LYS A 1 220 ? 0.691 -1.257 -13.646 1.00 97.75 220 LYS A C 1
ATOM 1770 O O . LYS A 1 220 ? 0.352 -0.744 -14.712 1.00 97.75 220 LYS A O 1
ATOM 1775 N N . ASP A 1 221 ? 0.599 -0.639 -12.478 1.00 97.94 221 ASP A N 1
ATOM 1776 C CA . ASP A 1 221 ? 0.039 0.700 -12.350 1.00 97.94 221 ASP A CA 1
ATOM 1777 C C . ASP A 1 221 ? 0.974 1.748 -12.960 1.00 97.94 221 ASP A C 1
ATOM 1779 O O . ASP A 1 221 ? 0.510 2.613 -13.707 1.00 97.94 221 ASP A O 1
ATOM 1783 N N . LEU A 1 222 ? 2.295 1.591 -12.803 1.00 98.31 222 LEU A N 1
ATOM 1784 C CA . LEU A 1 222 ? 3.270 2.387 -13.555 1.00 98.31 222 LEU A CA 1
ATOM 1785 C C . LEU A 1 222 ? 3.013 2.316 -15.065 1.00 98.31 222 LEU A C 1
ATOM 1787 O O . LEU A 1 222 ? 3.003 3.349 -15.732 1.00 98.31 222 LEU A O 1
ATOM 1791 N N . MET A 1 223 ? 2.772 1.128 -15.621 1.00 98.12 223 MET A N 1
ATOM 1792 C CA . MET A 1 223 ? 2.551 0.952 -17.056 1.00 98.12 223 MET A CA 1
ATOM 1793 C C . MET A 1 223 ? 1.191 1.480 -17.515 1.00 98.12 223 MET A C 1
ATOM 1795 O O . MET A 1 223 ? 1.112 2.101 -18.576 1.00 98.12 223 MET A O 1
ATOM 1799 N N . LYS A 1 224 ? 0.122 1.319 -16.721 1.00 97.38 224 LYS A N 1
ATOM 1800 C CA . LYS A 1 224 ? -1.177 1.963 -16.998 1.00 97.38 224 LYS A CA 1
ATOM 1801 C C . LYS A 1 224 ? -1.027 3.476 -17.098 1.00 97.38 224 LYS A C 1
ATOM 1803 O O . LYS A 1 224 ? -1.632 4.086 -17.979 1.00 97.38 224 LYS A O 1
ATOM 1808 N N . PHE A 1 225 ? -0.232 4.060 -16.205 1.00 97.38 225 PHE A N 1
ATOM 1809 C CA . PHE A 1 225 ? 0.079 5.478 -16.231 1.00 97.38 225 PHE A CA 1
ATOM 1810 C C . PHE A 1 225 ? 0.954 5.842 -17.430 1.00 97.38 225 PHE A C 1
ATOM 1812 O O . PHE A 1 225 ? 0.625 6.770 -18.152 1.00 97.38 225 PHE A O 1
ATOM 1819 N N . TYR A 1 226 ? 2.030 5.096 -17.687 1.00 96.69 226 TYR A N 1
ATOM 1820 C CA . TYR A 1 226 ? 2.956 5.342 -18.794 1.00 96.69 226 TYR A CA 1
ATOM 1821 C C . TYR A 1 226 ? 2.250 5.406 -20.158 1.00 96.69 226 TYR A C 1
ATOM 1823 O O . TYR A 1 226 ? 2.578 6.267 -20.976 1.00 96.69 226 TYR A O 1
ATOM 1831 N N . PHE A 1 227 ? 1.267 4.530 -20.397 1.00 96.00 227 PHE A N 1
ATOM 1832 C CA . PHE A 1 227 ? 0.518 4.508 -21.657 1.00 96.00 227 PHE A CA 1
ATOM 1833 C C . PHE A 1 227 ? -0.526 5.616 -21.787 1.00 96.00 227 PHE A C 1
ATOM 1835 O O . PHE A 1 227 ? -0.784 6.062 -22.904 1.00 96.00 227 PHE A O 1
ATOM 1842 N N . ASP A 1 228 ? -1.144 6.041 -20.685 1.00 94.31 228 ASP A N 1
ATOM 1843 C CA . ASP A 1 228 ? -2.193 7.062 -20.710 1.00 94.31 228 ASP A CA 1
ATOM 1844 C C . ASP A 1 228 ? -2.228 7.873 -19.400 1.00 94.31 228 ASP A C 1
ATOM 1846 O O . ASP A 1 228 ? -3.112 7.668 -18.562 1.00 94.31 228 ASP A O 1
ATOM 1850 N N . PRO A 1 229 ? -1.279 8.811 -19.192 1.00 94.06 229 PRO A N 1
ATOM 1851 C CA . PRO A 1 229 ? -1.217 9.598 -17.960 1.00 94.06 229 PRO A CA 1
ATOM 1852 C C . PRO A 1 229 ? -2.492 10.412 -17.713 1.00 94.06 229 PRO A C 1
ATOM 1854 O O . PRO A 1 229 ? -2.934 10.564 -16.576 1.00 94.06 229 PRO A O 1
ATOM 1857 N N . ASN A 1 230 ? -3.114 10.921 -18.782 1.00 92.31 230 ASN A N 1
ATOM 1858 C CA . ASN A 1 230 ? -4.269 11.816 -18.693 1.00 92.31 230 ASN A CA 1
ATOM 1859 C C . ASN A 1 230 ? -5.549 11.108 -18.237 1.00 92.31 230 ASN A C 1
ATOM 1861 O O . ASN A 1 230 ? -6.456 11.757 -17.718 1.00 92.31 230 ASN A O 1
ATOM 1865 N N . LYS A 1 231 ? -5.620 9.780 -18.371 1.00 93.25 231 LYS A N 1
ATOM 1866 C CA . LYS A 1 231 ? -6.703 8.977 -17.792 1.00 93.25 231 LYS A CA 1
ATOM 1867 C C . LYS A 1 231 ? -6.737 9.036 -16.263 1.00 93.25 231 LYS A C 1
ATOM 1869 O O . LYS A 1 231 ? -7.805 8.877 -15.678 1.00 93.25 231 LYS A O 1
ATOM 1874 N N . TRP A 1 232 ? -5.591 9.273 -15.627 1.00 92.62 232 TRP A N 1
ATOM 1875 C CA . TRP A 1 232 ? -5.422 9.206 -14.172 1.00 92.62 232 TRP A CA 1
ATOM 1876 C C . TRP A 1 232 ? -5.352 10.584 -13.503 1.00 92.62 232 TRP A C 1
ATOM 1878 O O . TRP A 1 232 ? -5.176 10.683 -12.293 1.00 92.62 232 TRP A O 1
ATOM 1888 N N . GLY A 1 233 ? -5.502 11.666 -14.271 1.00 89.00 233 GLY A N 1
ATOM 1889 C CA . GLY A 1 233 ? -5.490 13.030 -13.751 1.00 89.00 233 GLY A CA 1
ATOM 1890 C C . GLY A 1 233 ? -4.943 14.038 -14.753 1.00 89.00 233 GLY A C 1
ATOM 1891 O O . GLY A 1 233 ? -4.782 13.760 -15.939 1.00 89.00 233 GLY A O 1
ATOM 1892 N N . ASN A 1 234 ? -4.637 15.243 -14.274 1.00 87.62 234 ASN A N 1
ATOM 1893 C CA . ASN A 1 234 ? -4.120 16.314 -15.121 1.00 87.62 234 ASN A CA 1
ATOM 1894 C C . ASN A 1 234 ? -2.598 16.194 -15.333 1.00 87.62 234 ASN A C 1
ATOM 1896 O O . ASN A 1 234 ? -1.825 17.012 -14.834 1.00 87.62 234 ASN A O 1
ATOM 1900 N N . TYR A 1 235 ? -2.175 15.173 -16.082 1.00 90.12 235 TYR A N 1
ATOM 1901 C CA . TYR A 1 235 ? -0.766 14.832 -16.318 1.00 90.12 235 TYR A CA 1
ATOM 1902 C C . TYR A 1 235 ? -0.280 15.151 -17.741 1.00 90.12 235 TYR A C 1
ATOM 1904 O O . TYR A 1 235 ? 0.688 14.561 -18.214 1.00 90.12 235 TYR A O 1
ATOM 1912 N N . HIS A 1 236 ? -0.884 16.139 -18.410 1.00 83.81 236 HIS A N 1
ATOM 1913 C CA . HIS A 1 236 ? -0.597 16.511 -19.809 1.00 83.81 236 HIS A CA 1
ATOM 1914 C C . HIS A 1 236 ? 0.878 16.837 -20.111 1.00 83.81 236 HIS A C 1
ATOM 1916 O O . HIS A 1 236 ? 1.284 16.865 -21.270 1.00 83.81 236 HIS A O 1
ATOM 1922 N N . ARG A 1 237 ? 1.681 17.111 -19.077 1.00 83.62 237 ARG A N 1
ATOM 1923 C CA . ARG A 1 237 ? 3.110 17.452 -19.174 1.00 83.62 237 ARG A CA 1
ATOM 1924 C C . ARG A 1 237 ? 4.022 16.223 -19.134 1.00 83.62 237 ARG A C 1
ATOM 1926 O O . ARG A 1 237 ? 5.199 16.318 -19.488 1.00 83.62 237 ARG A O 1
ATOM 1933 N N . ILE A 1 238 ? 3.503 15.072 -18.716 1.00 89.38 238 ILE A N 1
ATOM 1934 C CA . ILE A 1 238 ? 4.268 13.833 -18.592 1.00 89.38 238 ILE A CA 1
ATOM 1935 C C . ILE A 1 238 ? 4.059 13.012 -19.859 1.00 89.38 238 ILE A C 1
ATOM 1937 O O . ILE A 1 238 ? 2.960 12.566 -20.166 1.00 89.38 238 ILE A O 1
ATOM 1941 N N . HIS A 1 239 ? 5.131 12.852 -20.624 1.00 85.25 239 HIS A N 1
ATOM 1942 C CA . HIS A 1 239 ? 5.147 12.102 -21.875 1.00 85.25 239 HIS A CA 1
ATOM 1943 C C . HIS A 1 239 ? 6.574 11.630 -22.160 1.00 85.25 239 HIS A C 1
ATOM 1945 O O . HIS A 1 239 ? 7.522 12.066 -21.509 1.00 85.25 239 HIS A O 1
ATOM 1951 N N . ALA A 1 240 ? 6.754 10.762 -23.157 1.00 84.81 240 ALA A N 1
ATOM 1952 C CA . ALA A 1 240 ? 8.034 10.099 -23.423 1.00 84.81 240 ALA A CA 1
ATOM 1953 C C . ALA A 1 240 ? 9.251 11.044 -23.548 1.00 84.81 240 ALA A C 1
ATOM 1955 O O . ALA A 1 240 ? 10.363 10.625 -23.249 1.00 84.81 240 ALA A O 1
ATOM 1956 N N . LYS A 1 241 ? 9.051 12.303 -23.969 1.00 86.88 241 LYS A N 1
ATOM 1957 C CA . LYS A 1 241 ? 10.120 13.309 -24.096 1.00 86.88 241 LYS A CA 1
ATOM 1958 C C . LYS A 1 241 ? 10.517 13.971 -22.775 1.00 86.88 241 LYS A C 1
ATOM 1960 O O . LYS A 1 241 ? 11.635 14.461 -22.682 1.00 86.88 241 LYS A O 1
ATOM 1965 N N . THR A 1 242 ? 9.615 14.040 -21.794 1.00 92.12 242 THR A N 1
ATOM 1966 C CA . THR A 1 242 ? 9.910 14.631 -20.477 1.00 92.12 242 THR A CA 1
ATOM 1967 C C . THR A 1 242 ? 10.373 13.604 -19.463 1.00 92.12 242 THR A C 1
ATOM 1969 O O . THR A 1 242 ? 11.021 13.987 -18.494 1.00 92.12 242 THR A O 1
ATOM 1972 N N . ILE A 1 243 ? 10.076 12.321 -19.683 1.00 95.56 243 ILE A N 1
ATOM 1973 C CA . ILE A 1 243 ? 10.531 11.229 -18.822 1.00 95.56 243 ILE A CA 1
ATOM 1974 C C . ILE A 1 243 ? 12.047 11.058 -18.964 1.00 95.56 243 ILE A C 1
ATOM 1976 O O . ILE A 1 243 ? 12.541 10.704 -20.035 1.00 95.56 243 ILE A O 1
ATOM 1980 N N . THR A 1 244 ? 12.775 11.265 -17.869 1.00 96.00 244 THR A N 1
ATOM 1981 C CA . THR A 1 244 ? 14.236 11.121 -17.810 1.00 96.00 244 THR A CA 1
ATOM 1982 C C . THR A 1 244 ? 14.656 9.711 -17.422 1.00 96.00 244 THR A C 1
ATOM 1984 O O . THR A 1 244 ? 15.632 9.190 -17.956 1.00 96.00 244 THR A O 1
ATOM 1987 N N . LYS A 1 245 ? 13.910 9.071 -16.516 1.00 96.81 245 LYS A N 1
ATOM 1988 C CA . LYS A 1 245 ? 14.264 7.773 -15.929 1.00 96.81 245 LYS A CA 1
ATOM 1989 C C . LYS A 1 245 ? 13.011 7.036 -15.466 1.00 96.81 245 LYS A C 1
ATOM 1991 O O . LYS A 1 245 ? 12.052 7.658 -15.016 1.00 96.81 245 LYS A O 1
ATOM 1996 N N . ILE A 1 246 ? 13.028 5.709 -15.557 1.00 98.38 246 ILE A N 1
ATOM 1997 C CA . ILE A 1 246 ? 11.994 4.846 -14.981 1.00 98.38 246 ILE A CA 1
ATOM 1998 C C . ILE A 1 246 ? 12.705 3.782 -14.148 1.00 98.38 246 ILE A C 1
ATOM 2000 O O . ILE A 1 246 ? 13.561 3.070 -14.669 1.00 98.38 246 ILE A O 1
ATOM 2004 N N . LEU A 1 247 ? 12.369 3.697 -12.864 1.00 98.56 247 LEU A N 1
ATOM 2005 C CA . LEU A 1 247 ? 12.931 2.718 -11.939 1.00 98.56 247 LEU A CA 1
ATOM 2006 C C . LEU A 1 247 ? 11.872 1.695 -11.550 1.00 98.56 247 LEU A C 1
ATOM 2008 O O . LEU A 1 247 ? 10.734 2.054 -11.257 1.00 98.56 247 LEU A O 1
ATOM 2012 N N . VAL A 1 248 ? 12.266 0.428 -11.513 1.00 98.50 248 VAL A N 1
ATOM 2013 C CA . VAL A 1 248 ? 11.459 -0.673 -10.974 1.00 98.50 248 VAL A CA 1
ATOM 2014 C C . VAL A 1 248 ? 12.284 -1.446 -9.950 1.00 98.50 248 VAL A C 1
ATOM 2016 O O . VAL A 1 248 ? 13.512 -1.465 -10.031 1.00 98.50 248 VAL A O 1
ATOM 2019 N N . THR A 1 249 ? 11.629 -2.073 -8.977 1.00 97.12 249 THR A N 1
ATOM 2020 C CA . THR A 1 249 ? 12.315 -2.824 -7.916 1.00 97.12 249 THR A CA 1
ATOM 2021 C C . THR A 1 249 ? 12.524 -4.274 -8.334 1.00 97.12 249 THR A C 1
ATOM 2023 O O . THR A 1 249 ? 11.551 -5.010 -8.446 1.00 97.12 249 THR A O 1
ATOM 2026 N N . ASN A 1 250 ? 13.773 -4.703 -8.543 1.00 96.69 250 ASN A N 1
ATOM 2027 C CA . ASN A 1 250 ? 14.105 -6.095 -8.869 1.00 96.69 250 ASN A CA 1
ATOM 2028 C C . ASN A 1 250 ? 13.534 -7.053 -7.809 1.00 96.69 250 ASN A C 1
ATOM 2030 O O . ASN A 1 250 ? 13.789 -6.893 -6.613 1.00 96.69 250 ASN A O 1
ATOM 2034 N N . TYR A 1 251 ? 12.797 -8.073 -8.247 1.00 93.19 251 TYR A N 1
ATOM 2035 C CA . TYR A 1 251 ? 12.041 -8.934 -7.339 1.00 93.19 251 TYR A CA 1
ATOM 2036 C C . TYR A 1 251 ? 12.912 -9.717 -6.341 1.00 93.19 251 TYR A C 1
ATOM 2038 O O . TYR A 1 251 ? 12.528 -9.869 -5.179 1.00 93.19 251 TYR A O 1
ATOM 2046 N N . TYR A 1 252 ? 14.105 -10.161 -6.739 1.00 88.94 252 TYR A N 1
ATOM 2047 C CA . TYR A 1 252 ? 14.991 -10.921 -5.853 1.00 88.94 252 TYR A CA 1
ATOM 2048 C C . TYR A 1 252 ? 15.904 -10.026 -5.026 1.00 88.94 252 TYR A C 1
ATOM 2050 O O . TYR A 1 252 ? 15.980 -10.168 -3.809 1.00 88.94 252 TYR A O 1
ATOM 2058 N N . THR A 1 253 ? 16.590 -9.087 -5.673 1.00 90.38 253 THR A N 1
ATOM 2059 C CA . THR A 1 253 ? 17.615 -8.272 -5.005 1.00 90.38 253 THR A CA 1
ATOM 2060 C C . THR A 1 253 ? 17.041 -7.072 -4.269 1.00 90.38 253 THR A C 1
ATOM 2062 O O . THR A 1 253 ? 17.736 -6.492 -3.439 1.00 90.38 253 THR A O 1
ATOM 2065 N N . GLN A 1 254 ? 15.797 -6.686 -4.578 1.00 91.75 254 GLN A N 1
ATOM 2066 C CA . GLN A 1 254 ? 15.120 -5.502 -4.040 1.00 91.75 254 GLN A CA 1
ATOM 2067 C C . GLN A 1 254 ? 15.824 -4.172 -4.367 1.00 91.75 254 GLN A C 1
ATOM 2069 O O . GLN A 1 254 ? 15.489 -3.126 -3.811 1.00 91.75 254 GLN A O 1
ATOM 2074 N N . LYS A 1 255 ? 16.777 -4.195 -5.306 1.00 94.50 255 LYS A N 1
ATOM 2075 C CA . LYS A 1 255 ? 17.451 -3.007 -5.832 1.00 94.50 255 LYS A CA 1
ATOM 2076 C C . LYS A 1 255 ? 16.609 -2.339 -6.912 1.00 94.50 255 LYS A C 1
ATOM 2078 O O . LYS A 1 255 ? 15.909 -3.012 -7.672 1.00 94.50 255 LYS A O 1
ATOM 2083 N N . ALA A 1 256 ? 16.718 -1.021 -7.014 1.00 97.44 256 ALA A N 1
ATOM 2084 C CA . ALA A 1 256 ? 16.210 -0.277 -8.151 1.00 97.44 256 ALA A CA 1
ATOM 2085 C C . ALA A 1 256 ? 17.015 -0.642 -9.403 1.00 97.44 256 ALA A C 1
ATOM 2087 O O . ALA A 1 256 ? 18.245 -0.620 -9.403 1.00 97.44 256 ALA A O 1
ATOM 2088 N N . ILE A 1 257 ? 16.310 -0.951 -10.485 1.00 98.12 257 ILE A N 1
ATOM 2089 C CA . ILE A 1 257 ? 16.888 -1.201 -11.805 1.00 98.12 257 ILE A CA 1
ATOM 2090 C C . ILE A 1 257 ? 16.195 -0.322 -12.848 1.00 98.12 257 ILE A C 1
ATOM 2092 O O . ILE A 1 257 ? 15.037 0.069 -12.672 1.00 98.12 257 ILE A O 1
ATOM 2096 N N . ASP A 1 258 ? 16.898 -0.002 -13.938 1.00 98.38 258 ASP A N 1
ATOM 2097 C CA . ASP A 1 258 ? 16.296 0.702 -15.075 1.00 98.38 258 ASP A CA 1
ATOM 2098 C C . ASP A 1 258 ? 15.241 -0.194 -15.734 1.00 98.38 258 ASP A C 1
ATOM 2100 O O . ASP A 1 258 ? 15.534 -1.288 -16.233 1.00 98.38 258 ASP A O 1
ATOM 2104 N N . ALA A 1 259 ? 14.005 0.304 -15.748 1.00 98.38 259 ALA A N 1
ATOM 2105 C CA . ALA A 1 259 ? 12.852 -0.385 -16.304 1.00 98.38 259 ALA A CA 1
ATOM 2106 C C . ALA A 1 259 ? 13.051 -0.759 -17.779 1.00 98.38 259 ALA A C 1
ATOM 2108 O O . ALA A 1 259 ? 12.656 -1.837 -18.211 1.00 98.38 259 ALA A O 1
ATOM 2109 N N . LYS A 1 260 ? 13.707 0.101 -18.567 1.00 97.81 260 LYS A N 1
ATOM 2110 C CA . LYS A 1 260 ? 13.864 -0.120 -20.012 1.00 97.81 260 LYS A CA 1
ATOM 2111 C C . LYS A 1 260 ? 14.806 -1.280 -20.337 1.00 97.81 260 LYS A C 1
ATOM 2113 O O . LYS A 1 260 ? 14.684 -1.878 -21.406 1.00 97.81 260 LYS A O 1
ATOM 2118 N N . SER A 1 261 ? 15.733 -1.599 -19.433 1.00 98.19 261 SER A N 1
ATOM 2119 C CA . SER A 1 261 ? 16.651 -2.738 -19.566 1.00 98.19 261 SER A CA 1
ATOM 2120 C C . SER A 1 261 ? 16.166 -4.021 -18.886 1.00 98.19 261 SER A C 1
ATOM 2122 O O . SER A 1 261 ? 16.773 -5.068 -19.093 1.00 98.19 261 SER A O 1
ATOM 2124 N N . ALA A 1 262 ? 15.106 -3.947 -18.080 1.00 98.56 262 ALA A N 1
ATOM 2125 C CA . ALA A 1 262 ? 14.625 -5.061 -17.275 1.00 98.56 262 ALA A CA 1
ATOM 2126 C C . ALA A 1 262 ? 13.856 -6.117 -18.092 1.00 98.56 262 ALA A C 1
ATOM 2128 O O . ALA A 1 262 ? 13.354 -5.865 -19.194 1.00 98.56 262 ALA A O 1
ATOM 2129 N N . PHE A 1 263 ? 13.727 -7.301 -17.494 1.00 98.81 263 PHE A N 1
ATOM 2130 C CA . PHE A 1 263 ? 12.867 -8.389 -17.954 1.00 98.81 263 PHE A CA 1
ATOM 2131 C C . PHE A 1 263 ? 11.658 -8.508 -17.033 1.00 98.81 263 PHE A C 1
ATOM 2133 O O . PHE A 1 263 ? 11.799 -8.406 -15.819 1.00 98.81 263 PHE A O 1
ATOM 2140 N N . TYR A 1 264 ? 10.481 -8.760 -17.595 1.00 98.75 264 TYR A N 1
ATOM 2141 C CA . TYR A 1 264 ? 9.231 -8.813 -16.844 1.00 98.75 264 TYR A CA 1
ATOM 2142 C C . TYR A 1 264 ? 8.559 -10.167 -17.001 1.00 98.75 264 TYR A C 1
ATOM 2144 O O . TYR A 1 264 ? 8.289 -10.595 -18.123 1.00 98.75 264 TYR A O 1
ATOM 2152 N N . VAL A 1 265 ? 8.244 -10.825 -15.888 1.00 98.56 265 VAL A N 1
ATOM 2153 C CA . VAL A 1 265 ? 7.404 -12.029 -15.891 1.00 98.56 265 VAL A CA 1
ATOM 2154 C C . VAL A 1 265 ? 5.948 -11.625 -15.697 1.00 98.56 265 VAL A C 1
ATOM 2156 O O . VAL A 1 265 ? 5.631 -10.867 -14.784 1.00 98.56 265 VAL A O 1
ATOM 2159 N N . ILE A 1 266 ? 5.065 -12.155 -16.544 1.00 97.06 266 ILE A N 1
ATOM 2160 C CA . ILE A 1 266 ? 3.609 -11.990 -16.440 1.00 97.06 266 ILE A CA 1
ATOM 2161 C C . ILE A 1 266 ? 2.907 -13.332 -16.254 1.00 97.06 266 ILE A C 1
ATOM 2163 O O . ILE A 1 266 ? 3.375 -14.365 -16.743 1.00 97.06 266 ILE A O 1
ATOM 2167 N N . GLY A 1 267 ? 1.745 -13.299 -15.597 1.00 94.81 267 GLY A N 1
ATOM 2168 C CA . GLY A 1 267 ? 0.895 -14.473 -15.392 1.00 94.81 267 GLY A CA 1
ATOM 2169 C C . GLY A 1 267 ? 1.505 -15.503 -14.445 1.00 94.81 267 GLY A C 1
ATOM 2170 O O . GLY A 1 267 ? 1.363 -16.695 -14.690 1.00 94.81 267 GLY A O 1
ATOM 2171 N N . SER A 1 268 ? 2.245 -15.053 -13.431 1.00 95.06 268 SER A N 1
ATOM 2172 C CA . SER A 1 268 ? 2.683 -15.895 -12.319 1.00 95.06 268 SER A CA 1
ATOM 2173 C C . SER A 1 268 ? 1.598 -16.011 -11.246 1.00 95.06 268 SER A C 1
ATOM 2175 O O . SER A 1 268 ? 0.598 -15.288 -11.254 1.00 95.06 268 SER A O 1
ATOM 2177 N N . ASP A 1 269 ? 1.820 -16.917 -10.299 1.00 90.25 269 ASP A N 1
ATOM 2178 C CA . ASP A 1 269 ? 1.020 -17.064 -9.081 1.00 90.25 269 ASP A CA 1
ATOM 2179 C C . ASP A 1 269 ? 1.432 -16.116 -7.941 1.00 90.25 269 ASP A C 1
ATOM 2181 O O . ASP A 1 269 ? 0.910 -16.216 -6.831 1.00 90.25 269 ASP A O 1
ATOM 2185 N N . THR A 1 270 ? 2.359 -15.196 -8.211 1.00 88.88 270 THR A N 1
ATOM 2186 C CA . THR A 1 270 ? 2.795 -14.169 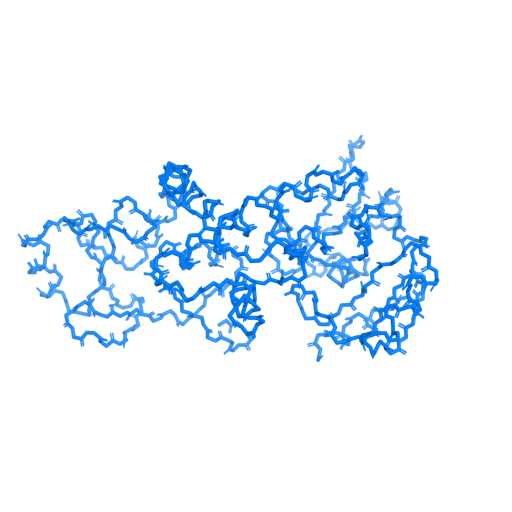-7.263 1.00 88.88 270 THR A CA 1
ATOM 2187 C C . THR A 1 270 ? 2.040 -12.879 -7.524 1.00 88.88 270 THR A C 1
ATOM 2189 O O . THR A 1 270 ? 2.031 -12.368 -8.645 1.00 88.88 270 THR A O 1
ATOM 2192 N N . TYR A 1 271 ? 1.438 -12.336 -6.472 1.00 90.00 271 TYR A N 1
ATOM 2193 C CA . TYR A 1 271 ? 0.644 -11.120 -6.546 1.00 90.00 271 TYR A CA 1
ATOM 2194 C C . TYR A 1 271 ? 1.413 -9.907 -6.029 1.00 90.00 271 TYR A C 1
ATOM 2196 O O . TYR A 1 271 ? 2.095 -9.984 -5.008 1.00 90.00 271 TYR A O 1
ATOM 2204 N N . GLY A 1 272 ? 1.270 -8.788 -6.739 1.00 89.38 272 GLY A N 1
ATOM 2205 C CA . GLY A 1 272 ? 1.580 -7.458 -6.229 1.00 89.38 272 GLY A CA 1
ATOM 2206 C C . GLY A 1 272 ? 0.411 -6.881 -5.419 1.00 89.38 272 GLY A C 1
ATOM 2207 O O . GLY A 1 272 ? -0.620 -7.542 -5.258 1.00 89.38 272 GLY A O 1
ATOM 2208 N N . PRO A 1 273 ? 0.517 -5.627 -4.944 1.00 88.06 273 PRO A N 1
ATOM 2209 C CA . PRO A 1 273 ? -0.512 -4.985 -4.114 1.00 88.06 273 PRO A CA 1
ATOM 2210 C C . PRO A 1 273 ? -1.885 -4.926 -4.789 1.00 88.06 273 PRO A C 1
ATOM 2212 O O . PRO A 1 273 ? -2.912 -4.963 -4.117 1.00 88.06 273 PRO A O 1
ATOM 2215 N N . MET A 1 274 ? -1.889 -4.907 -6.126 1.00 87.44 274 MET A N 1
ATOM 2216 C CA . MET A 1 274 ? -3.087 -4.844 -6.960 1.00 87.44 274 MET A CA 1
ATOM 2217 C C . MET A 1 274 ? -3.401 -6.165 -7.681 1.00 87.44 274 MET A C 1
ATOM 2219 O O . MET A 1 274 ? -4.086 -6.147 -8.703 1.00 87.44 274 MET A O 1
ATOM 2223 N N . GLY A 1 275 ? -2.915 -7.313 -7.199 1.00 91.19 275 GLY A N 1
ATOM 2224 C CA . GLY A 1 275 ? -3.166 -8.623 -7.813 1.00 91.19 275 GLY A CA 1
ATOM 2225 C C . GLY A 1 275 ? -2.105 -9.006 -8.844 1.00 91.19 275 GLY A C 1
ATOM 2226 O O . GLY A 1 275 ? -0.914 -8.852 -8.578 1.00 91.19 275 GLY A O 1
ATOM 2227 N N . HIS A 1 276 ? -2.503 -9.574 -9.991 1.00 94.81 276 HIS A N 1
ATOM 2228 C CA . HIS A 1 276 ? -1.537 -10.013 -11.009 1.00 94.81 276 HIS A CA 1
ATOM 2229 C C . HIS A 1 276 ? -0.661 -8.840 -11.473 1.00 94.81 276 HIS A C 1
ATOM 2231 O O . HIS A 1 276 ? -1.145 -7.712 -11.620 1.00 94.81 276 HIS A O 1
ATOM 2237 N N . GLU A 1 277 ? 0.624 -9.119 -11.700 1.00 96.00 277 GLU A N 1
ATOM 2238 C CA . GLU A 1 277 ? 1.667 -8.094 -11.796 1.00 96.00 277 GLU A CA 1
ATOM 2239 C C . GLU A 1 277 ? 2.689 -8.385 -12.914 1.00 96.00 277 GLU A C 1
ATOM 2241 O O . GLU A 1 277 ? 2.854 -9.524 -13.357 1.00 96.00 277 GLU A O 1
ATOM 2246 N N . LEU A 1 278 ? 3.361 -7.326 -13.379 1.00 97.81 278 LEU A N 1
ATOM 2247 C CA . LEU A 1 278 ? 4.563 -7.343 -14.213 1.00 97.81 278 LEU A CA 1
ATOM 2248 C C . LEU A 1 278 ? 5.792 -7.402 -13.302 1.00 97.81 278 LEU A C 1
ATOM 2250 O O . LEU A 1 278 ? 6.269 -6.374 -12.826 1.00 97.81 278 LEU A O 1
ATOM 2254 N N . ILE A 1 279 ? 6.324 -8.595 -13.056 1.00 97.62 279 ILE A N 1
ATOM 2255 C CA . ILE A 1 279 ? 7.376 -8.781 -12.049 1.00 97.62 279 ILE A CA 1
ATOM 2256 C C . ILE A 1 279 ? 8.756 -8.531 -12.677 1.00 97.62 279 ILE A C 1
ATOM 2258 O O . ILE A 1 279 ? 9.108 -9.262 -13.604 1.00 97.62 279 ILE A O 1
ATOM 2262 N N . PRO A 1 280 ? 9.526 -7.518 -12.228 1.00 98.19 280 PRO A N 1
ATOM 2263 C CA . PRO A 1 280 ? 10.760 -7.092 -12.887 1.00 98.19 280 PRO A CA 1
ATOM 2264 C C . PRO A 1 280 ? 12.019 -7.825 -12.385 1.00 98.19 280 PRO A C 1
ATOM 2266 O O . PRO A 1 280 ? 12.207 -8.054 -11.187 1.00 98.19 280 PRO A O 1
ATOM 2269 N N . PHE A 1 281 ? 12.937 -8.090 -13.311 1.00 98.31 281 PHE A N 1
ATOM 2270 C CA . PHE A 1 281 ? 14.217 -8.764 -13.088 1.00 98.31 281 PHE A CA 1
ATOM 2271 C C . PHE A 1 281 ? 15.348 -8.069 -13.846 1.00 98.31 281 PHE A C 1
ATOM 2273 O O . PHE A 1 281 ? 15.138 -7.486 -14.913 1.00 98.31 281 PHE A O 1
ATOM 2280 N N . GLY A 1 282 ? 16.557 -8.136 -13.287 1.00 97.31 282 GLY A N 1
ATOM 2281 C CA . GLY A 1 282 ? 17.749 -7.503 -13.854 1.00 97.31 282 GLY A CA 1
ATOM 2282 C C . GLY A 1 282 ? 18.384 -8.331 -14.968 1.00 97.31 282 GLY A C 1
ATOM 2283 O O . GLY A 1 282 ? 19.115 -7.788 -15.793 1.00 97.31 282 GLY A O 1
ATOM 2284 N N . SER A 1 283 ? 18.088 -9.632 -15.016 1.00 97.88 283 SER A N 1
ATOM 2285 C CA . SER A 1 283 ? 18.584 -10.558 -16.032 1.00 97.88 283 SER A CA 1
ATOM 2286 C C . SER A 1 283 ? 17.491 -11.500 -16.533 1.00 97.88 283 SER A C 1
ATOM 2288 O O . SER A 1 283 ? 16.450 -11.698 -15.897 1.00 97.88 283 SER A O 1
ATOM 2290 N N . PHE A 1 284 ? 17.735 -12.093 -17.700 1.00 98.25 284 PHE A N 1
ATOM 2291 C CA . PHE A 1 284 ? 16.833 -13.084 -18.273 1.00 98.25 284 PHE A CA 1
ATOM 2292 C C . PHE A 1 284 ? 16.829 -14.373 -17.442 1.00 98.25 284 PHE A C 1
ATOM 2294 O O . PHE A 1 284 ? 15.787 -15.001 -17.284 1.00 98.25 284 PHE A O 1
ATOM 2301 N N . GLU A 1 285 ? 17.979 -14.751 -16.886 1.00 97.69 285 GLU A N 1
ATOM 2302 C CA . GLU A 1 285 ? 18.155 -15.937 -16.053 1.00 97.69 285 GLU A CA 1
ATOM 2303 C C . GLU A 1 285 ? 17.327 -15.847 -14.766 1.00 97.69 285 GLU A C 1
ATOM 2305 O O . GLU A 1 285 ? 16.646 -16.810 -14.414 1.00 97.69 285 GLU A O 1
ATOM 2310 N N . GLU A 1 286 ? 17.323 -14.682 -14.106 1.00 97.19 286 GLU A N 1
ATOM 2311 C CA . GLU A 1 286 ? 16.461 -14.412 -12.947 1.00 97.19 286 GLU A CA 1
ATOM 2312 C C . GLU A 1 286 ? 14.978 -14.537 -13.321 1.00 97.19 286 GLU A C 1
ATOM 2314 O O . GLU A 1 286 ? 14.226 -15.251 -12.656 1.00 97.19 286 GLU A O 1
ATOM 2319 N N . ALA A 1 287 ? 14.564 -13.894 -14.420 1.00 98.06 287 ALA A N 1
ATOM 2320 C CA . ALA A 1 287 ? 13.185 -13.950 -14.900 1.00 98.06 287 ALA A CA 1
ATOM 2321 C C . ALA A 1 287 ? 12.755 -15.381 -15.258 1.00 98.06 287 ALA A C 1
ATOM 2323 O O . ALA A 1 287 ? 11.622 -15.782 -14.989 1.00 98.06 287 ALA A O 1
ATOM 2324 N N . LEU A 1 288 ? 13.650 -16.170 -15.857 1.00 97.88 288 LEU A N 1
ATOM 2325 C CA . LEU A 1 288 ? 13.396 -17.561 -16.216 1.00 97.88 288 LEU A CA 1
ATOM 2326 C C . LEU A 1 288 ? 13.270 -18.458 -14.985 1.00 97.88 288 LEU A C 1
ATOM 2328 O O . LEU A 1 288 ? 12.349 -19.274 -14.942 1.00 97.88 288 LEU A O 1
ATOM 2332 N N . GLY A 1 289 ? 14.151 -18.289 -13.997 1.00 93.25 289 GLY A N 1
ATOM 2333 C CA . GLY A 1 289 ? 14.054 -18.978 -12.710 1.00 93.25 289 GLY A CA 1
ATOM 2334 C C . GLY A 1 289 ? 12.703 -18.710 -12.055 1.00 93.25 289 GLY A C 1
ATOM 2335 O O . GLY A 1 289 ? 11.911 -19.632 -11.866 1.00 93.25 289 GLY A O 1
ATOM 2336 N N . PHE A 1 290 ? 12.374 -17.430 -11.872 1.00 95.44 290 PHE A N 1
ATOM 2337 C CA . PHE A 1 290 ? 11.103 -17.020 -11.288 1.00 95.44 290 PHE A CA 1
ATOM 2338 C C . PHE A 1 290 ? 9.896 -17.562 -12.055 1.00 95.44 290 PHE A C 1
ATOM 2340 O O . PHE A 1 290 ? 8.956 -18.087 -11.463 1.00 95.44 290 PHE A O 1
ATOM 2347 N N . LYS A 1 291 ? 9.904 -17.458 -13.388 1.00 97.62 291 LYS A N 1
ATOM 2348 C CA . LYS A 1 291 ? 8.818 -17.968 -14.229 1.00 97.62 291 LYS A CA 1
ATOM 2349 C C . LYS A 1 291 ? 8.581 -19.463 -13.983 1.00 97.62 291 LYS A C 1
ATOM 2351 O O . LYS A 1 291 ? 7.428 -19.888 -13.963 1.00 97.62 291 LYS A O 1
ATOM 2356 N N . ASN A 1 292 ? 9.637 -20.256 -13.830 1.00 95.81 292 ASN A N 1
ATOM 2357 C CA . ASN A 1 292 ? 9.509 -21.692 -13.592 1.00 95.81 292 ASN A CA 1
ATOM 2358 C C . ASN A 1 292 ? 8.984 -21.986 -12.181 1.00 95.81 292 ASN A C 1
ATOM 2360 O O . ASN A 1 292 ? 8.078 -22.807 -12.040 1.00 95.81 292 ASN A O 1
ATOM 2364 N N . ASP A 1 293 ? 9.487 -21.271 -11.176 1.00 89.31 293 ASP A N 1
ATOM 2365 C CA . ASP A 1 293 ? 9.116 -21.470 -9.771 1.00 89.31 293 ASP A CA 1
ATOM 2366 C C . ASP A 1 293 ? 7.679 -21.009 -9.473 1.00 89.31 293 ASP A C 1
ATOM 2368 O O . ASP A 1 293 ? 6.952 -21.656 -8.721 1.00 89.31 293 ASP A O 1
ATOM 2372 N N . HIS A 1 294 ? 7.241 -19.932 -10.129 1.00 92.50 294 HIS A N 1
ATOM 2373 C CA . HIS A 1 294 ? 5.965 -19.252 -9.881 1.00 92.50 294 HIS A CA 1
ATOM 2374 C C . HIS A 1 294 ? 4.963 -19.392 -11.026 1.00 92.50 294 HIS A C 1
ATOM 2376 O O . HIS A 1 294 ? 4.052 -18.576 -11.189 1.00 92.50 294 HIS A O 1
ATOM 2382 N N . ARG A 1 295 ? 5.136 -20.424 -11.863 1.00 96.00 295 ARG A N 1
ATOM 2383 C CA . ARG A 1 295 ? 4.213 -20.775 -12.959 1.00 96.00 295 ARG A CA 1
ATOM 2384 C C . ARG A 1 295 ? 3.919 -19.604 -13.909 1.00 96.00 295 ARG A C 1
ATOM 2386 O O . ARG A 1 295 ? 2.832 -19.519 -14.472 1.00 96.00 295 ARG A O 1
ATOM 2393 N N . GLY A 1 296 ? 4.894 -18.718 -14.106 1.00 96.12 296 GLY A N 1
ATOM 2394 C CA . GLY A 1 296 ? 4.778 -17.562 -14.984 1.00 96.12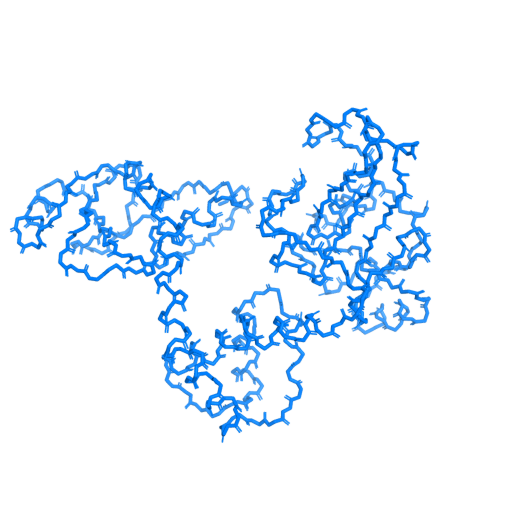 296 GLY A CA 1
ATOM 2395 C C . GLY A 1 296 ? 4.470 -17.967 -16.426 1.00 96.12 296 GLY A C 1
ATOM 2396 O O . GLY A 1 296 ? 5.038 -18.925 -16.968 1.00 96.12 296 GLY A O 1
ATOM 2397 N N . ALA A 1 297 ? 3.599 -17.205 -17.080 1.00 97.06 297 ALA A N 1
ATOM 2398 C CA . ALA A 1 297 ? 3.166 -17.475 -18.443 1.00 97.06 297 ALA A CA 1
ATOM 2399 C C . ALA A 1 297 ? 4.225 -17.057 -19.472 1.00 97.06 297 ALA A C 1
ATOM 2401 O O . ALA A 1 297 ? 4.572 -17.836 -20.363 1.00 97.06 297 ALA A O 1
ATOM 2402 N N . LYS A 1 298 ? 4.772 -15.841 -19.348 1.00 97.44 298 LYS A N 1
ATOM 2403 C CA . LYS A 1 298 ? 5.676 -15.258 -20.351 1.00 97.44 298 LYS A CA 1
ATOM 2404 C C . LYS A 1 298 ? 6.690 -14.301 -19.719 1.00 97.44 298 LYS A C 1
ATOM 2406 O O . LYS A 1 298 ? 6.371 -13.645 -18.734 1.00 97.44 298 LYS A O 1
ATOM 2411 N N . ILE A 1 299 ? 7.878 -14.218 -20.323 1.00 98.69 299 ILE A N 1
ATOM 2412 C CA . ILE A 1 299 ? 8.863 -13.151 -20.090 1.00 98.69 299 ILE A CA 1
ATOM 2413 C C . ILE A 1 299 ? 8.758 -12.149 -21.241 1.00 98.69 299 ILE A C 1
ATOM 2415 O O . ILE A 1 299 ? 8.721 -12.562 -22.402 1.00 98.69 299 ILE A O 1
ATOM 2419 N N . VAL A 1 300 ? 8.694 -10.859 -20.925 1.00 98.56 300 VAL A N 1
ATOM 2420 C CA . VAL A 1 300 ? 8.657 -9.757 -21.897 1.00 98.56 300 VAL A CA 1
ATOM 2421 C C . VAL A 1 300 ? 9.667 -8.673 -21.531 1.00 98.56 300 VAL A C 1
ATOM 2423 O O . VAL A 1 300 ? 10.014 -8.506 -20.361 1.00 98.56 300 VAL A O 1
ATOM 2426 N N . ARG A 1 301 ? 10.138 -7.927 -22.527 1.00 98.56 301 ARG A N 1
ATOM 2427 C CA . ARG A 1 301 ? 10.926 -6.699 -22.347 1.00 98.56 301 ARG A CA 1
ATOM 2428 C C . ARG A 1 301 ? 10.025 -5.469 -22.260 1.00 98.56 301 ARG A C 1
ATOM 2430 O O . ARG A 1 301 ? 8.859 -5.519 -22.643 1.00 98.56 301 ARG A O 1
ATOM 2437 N N . PHE A 1 302 ? 10.577 -4.351 -21.787 1.00 98.19 302 PHE A N 1
ATOM 2438 C CA . PHE A 1 302 ? 9.838 -3.095 -21.614 1.00 98.19 302 PHE A CA 1
ATOM 2439 C C . PHE A 1 302 ? 9.087 -2.638 -22.877 1.00 98.19 302 PHE A C 1
ATOM 2441 O O . PHE A 1 302 ? 7.929 -2.240 -22.804 1.00 98.19 302 PHE A O 1
ATOM 2448 N N . ASP A 1 303 ? 9.739 -2.720 -24.034 1.00 97.19 303 ASP A N 1
ATOM 2449 C CA . ASP A 1 303 ? 9.219 -2.328 -25.348 1.00 97.19 303 ASP A CA 1
ATOM 2450 C C . ASP A 1 303 ? 8.190 -3.310 -25.932 1.00 97.19 303 ASP A C 1
ATOM 2452 O O . ASP A 1 303 ? 7.436 -2.952 -26.836 1.00 97.19 303 ASP A O 1
ATOM 2456 N N . GLU A 1 304 ? 8.117 -4.527 -25.396 1.00 98.38 304 GLU A N 1
ATOM 2457 C CA . GLU A 1 304 ? 7.130 -5.541 -25.778 1.00 98.38 304 GLU A CA 1
ATOM 2458 C C . GLU A 1 304 ? 5.839 -5.456 -24.950 1.00 98.38 304 GLU A C 1
ATOM 2460 O O . GLU A 1 304 ? 4.836 -6.088 -25.298 1.00 98.38 304 GLU A O 1
ATOM 2465 N N . ILE A 1 305 ? 5.848 -4.703 -23.844 1.00 98.31 305 ILE A N 1
ATOM 2466 C CA . ILE A 1 305 ? 4.665 -4.514 -23.005 1.00 98.31 305 ILE A CA 1
ATOM 2467 C C . ILE A 1 305 ? 3.667 -3.635 -23.759 1.00 98.31 305 ILE A C 1
ATOM 2469 O O . ILE A 1 305 ? 3.998 -2.579 -24.290 1.00 98.31 305 ILE A O 1
ATOM 2473 N N . THR A 1 306 ? 2.407 -4.066 -23.785 1.00 98.19 306 THR A N 1
ATOM 2474 C CA . THR A 1 306 ? 1.318 -3.344 -24.456 1.00 98.19 306 THR A CA 1
ATOM 2475 C C . THR A 1 306 ? 0.199 -3.013 -23.473 1.00 98.19 306 THR A C 1
ATOM 2477 O O . THR A 1 306 ? 0.008 -3.762 -22.509 1.00 98.19 306 THR A O 1
ATOM 2480 N N . PRO A 1 307 ? -0.626 -1.980 -23.735 1.00 97.19 307 PRO A N 1
ATOM 2481 C CA . PRO A 1 307 ? -1.789 -1.684 -22.898 1.00 97.19 307 PRO A CA 1
ATOM 2482 C C . PRO A 1 307 ? -2.689 -2.909 -22.689 1.00 97.19 307 PRO A C 1
ATOM 2484 O O . PRO A 1 307 ? -3.127 -3.176 -21.575 1.00 97.19 307 PRO A O 1
ATOM 2487 N N . THR A 1 308 ? -2.910 -3.704 -23.740 1.00 97.31 308 THR A N 1
ATOM 2488 C CA . THR A 1 308 ? -3.755 -4.908 -23.668 1.00 97.31 308 THR A CA 1
ATOM 2489 C C . THR A 1 308 ? -3.206 -5.933 -22.677 1.00 97.31 308 THR A C 1
ATOM 2491 O O . THR A 1 308 ? -3.980 -6.503 -21.914 1.00 97.31 308 THR A O 1
ATOM 2494 N N . MET A 1 309 ? -1.884 -6.143 -22.649 1.00 96.94 309 MET A N 1
ATOM 2495 C CA . MET A 1 309 ? -1.251 -7.031 -21.668 1.00 96.94 309 MET A CA 1
ATOM 2496 C C . MET A 1 309 ? -1.430 -6.504 -20.243 1.00 96.94 309 MET A C 1
ATOM 2498 O O . MET A 1 309 ? -1.803 -7.270 -19.364 1.00 96.94 309 MET A O 1
ATOM 2502 N N . VAL A 1 310 ? -1.216 -5.202 -20.025 1.00 96.81 310 VAL A N 1
ATOM 2503 C CA . VAL A 1 310 ? -1.311 -4.578 -18.695 1.00 96.81 310 VAL A CA 1
ATOM 2504 C C . VAL A 1 310 ? -2.731 -4.673 -18.132 1.00 96.81 310 VAL A C 1
ATOM 2506 O O . VAL A 1 310 ? -2.915 -5.104 -16.999 1.00 96.81 310 VAL A O 1
ATOM 2509 N N . TYR A 1 311 ? -3.750 -4.316 -18.920 1.00 95.56 311 TYR A N 1
ATOM 2510 C CA . TYR A 1 311 ? -5.149 -4.357 -18.471 1.00 95.56 311 TYR A CA 1
ATOM 2511 C C . TYR A 1 311 ? -5.709 -5.781 -18.345 1.00 95.56 311 TYR A C 1
ATOM 2513 O O . TYR A 1 311 ? -6.717 -5.986 -17.672 1.00 95.56 311 TYR A O 1
ATOM 2521 N N . ALA A 1 312 ? -5.080 -6.783 -18.966 1.00 95.31 312 ALA A N 1
ATOM 2522 C CA . ALA A 1 312 ? -5.456 -8.179 -18.756 1.00 95.31 312 ALA A CA 1
ATOM 2523 C C . ALA A 1 312 ? -5.108 -8.681 -17.342 1.00 95.31 312 ALA A C 1
ATOM 2525 O O . ALA A 1 312 ? -5.722 -9.643 -16.899 1.00 95.31 312 ALA A O 1
ATOM 2526 N N . LEU A 1 313 ? -4.185 -8.018 -16.631 1.00 93.25 313 LEU A N 1
ATOM 2527 C CA . LEU A 1 313 ? -3.775 -8.357 -15.260 1.00 93.25 313 LEU A CA 1
ATOM 2528 C C . LEU A 1 313 ? -4.758 -7.876 -14.176 1.00 93.25 313 LEU A C 1
ATOM 2530 O O . LEU A 1 313 ? -4.528 -8.100 -12.991 1.00 93.25 313 LEU A O 1
ATOM 2534 N N . ASP A 1 314 ? -5.824 -7.169 -14.554 1.00 89.94 314 ASP A N 1
ATOM 2535 C CA . ASP A 1 314 ? -6.907 -6.795 -13.632 1.00 89.94 314 ASP A CA 1
ATOM 2536 C C . ASP A 1 314 ? -8.018 -7.860 -13.569 1.00 89.94 314 ASP A C 1
ATOM 2538 O O . ASP A 1 314 ? -9.009 -7.672 -12.864 1.00 89.94 314 ASP A O 1
ATOM 2542 N N . LYS A 1 315 ? -7.879 -8.941 -14.346 1.00 80.06 315 LYS A N 1
ATOM 2543 C CA . LYS A 1 315 ? -8.847 -10.034 -14.464 1.00 80.06 315 LYS A CA 1
ATOM 2544 C C . LYS A 1 315 ? -8.404 -11.269 -13.699 1.00 80.06 315 LYS A C 1
ATOM 2546 O O . LYS A 1 315 ? -7.178 -11.468 -13.568 1.00 80.06 315 LYS A O 1
#